Protein AF-A0A8B6CI70-F1 (afdb_monomer_lite)

Sequence (214 aa):
MLTSNAVLGNSLEIFHQINPCLTNAYIRSDNAGCFHGAASVCAMPFLSSIVQCKKMDFADPQGGKSICDRKAAHVKSYIRKYVNEGNDVCTAVDFKNALMKSNIKKVSVVVALQPLKSDSKKKEPTVFKLPKITTVNNFSYKNGGVQDMRIARTTSERKRFSQEEFLSATQIASYFSRLVLNKRKLYNPLYTADDEQAETADAEFIELNLVAAY

Secondary structure (DSSP, 8-state):
--HHHHHHHHHHHHHHHH-TT--EEEEEE---HHHHSHHHHHHGGGS-SSSEEEEEEE--TTS---HHHHHHHHHHHHHHHHHHTT----SHHHHHHHHHHS---S-----PPPPP---S-S--------TTGGG--EEEEETTEEEETTT-B-TTSSBSS-GGGS--HHHHHHHHHHHHHHHHHTT-TT--HHHHHHHHHHHHHHHHHHHTT-

Radius of gyration: 20.46 Å; chains: 1; bounding box: 51×46×57 Å

Structure (mmCIF, N/CA/C/O backbone):
data_AF-A0A8B6CI70-F1
#
_entry.id   AF-A0A8B6CI70-F1
#
loop_
_atom_site.group_PDB
_atom_site.id
_atom_site.type_symbol
_atom_site.label_atom_id
_atom_site.label_alt_id
_atom_site.label_comp_id
_atom_site.label_asym_id
_atom_site.label_entity_id
_atom_site.label_seq_id
_atom_site.pdbx_PDB_ins_code
_atom_site.Cartn_x
_atom_site.Cartn_y
_atom_site.Cartn_z
_atom_site.occupancy
_atom_site.B_iso_or_equiv
_atom_site.auth_seq_id
_atom_site.auth_comp_id
_atom_site.auth_asym_id
_atom_site.auth_atom_id
_atom_site.pdbx_PDB_model_num
ATOM 1 N N . MET A 1 1 ? -14.475 -7.294 -5.066 1.00 61.72 1 MET A N 1
ATOM 2 C CA . MET A 1 1 ? -13.367 -6.729 -4.260 1.00 61.72 1 MET A CA 1
ATOM 3 C C . MET A 1 1 ? -12.689 -5.662 -5.103 1.00 61.72 1 MET A C 1
ATOM 5 O O . MET A 1 1 ? -12.456 -5.926 -6.276 1.00 61.72 1 MET A O 1
ATOM 9 N N . LEU A 1 2 ? -12.440 -4.469 -4.554 1.00 77.25 2 LEU A N 1
ATOM 10 C CA . LEU A 1 2 ? -11.754 -3.392 -5.278 1.00 77.25 2 LEU A CA 1
ATOM 11 C C . LEU A 1 2 ? -10.319 -3.810 -5.631 1.00 77.25 2 LEU A C 1
ATOM 13 O O . LEU A 1 2 ? -9.675 -4.517 -4.856 1.00 77.25 2 LEU A O 1
ATOM 17 N N . THR A 1 3 ? -9.808 -3.362 -6.779 1.00 80.62 3 THR A N 1
ATOM 18 C CA . THR A 1 3 ? -8.452 -3.707 -7.240 1.00 80.62 3 THR A CA 1
ATOM 19 C C . THR A 1 3 ? -7.379 -3.300 -6.227 1.00 80.62 3 THR A C 1
ATOM 21 O O . THR A 1 3 ? -6.457 -4.070 -5.982 1.00 80.62 3 THR A O 1
ATOM 24 N N . SER A 1 4 ? -7.529 -2.140 -5.579 1.00 83.56 4 SER A N 1
ATOM 25 C CA . SER A 1 4 ? -6.638 -1.658 -4.511 1.00 83.56 4 SER A CA 1
ATOM 26 C C . SER A 1 4 ? -6.529 -2.650 -3.349 1.00 83.56 4 SER A C 1
ATOM 28 O O . SER A 1 4 ? -5.431 -3.050 -2.968 1.00 83.56 4 SER A O 1
ATOM 30 N N . ASN A 1 5 ? -7.670 -3.104 -2.832 1.00 86.75 5 ASN A N 1
ATOM 31 C CA . ASN A 1 5 ? -7.746 -4.092 -1.756 1.00 86.75 5 ASN A CA 1
ATOM 32 C C . ASN A 1 5 ? -7.113 -5.424 -2.135 1.00 86.75 5 ASN A C 1
ATOM 34 O O . ASN A 1 5 ? -6.454 -6.056 -1.318 1.00 86.75 5 ASN A O 1
ATOM 38 N N . ALA A 1 6 ? -7.328 -5.854 -3.370 1.00 84.75 6 ALA A N 1
ATOM 39 C CA . ALA A 1 6 ? -6.772 -7.101 -3.840 1.00 84.75 6 ALA A CA 1
ATOM 40 C C . ALA A 1 6 ? -5.248 -7.064 -3.967 1.00 84.75 6 ALA A C 1
ATOM 42 O O . ALA A 1 6 ? -4.572 -7.988 -3.521 1.00 84.75 6 ALA A O 1
ATOM 43 N N . VAL A 1 7 ? -4.714 -5.980 -4.536 1.00 86.62 7 VAL A N 1
ATOM 44 C CA . VAL A 1 7 ? -3.266 -5.752 -4.605 1.00 86.62 7 VAL A CA 1
ATOM 45 C C . VAL A 1 7 ? -2.679 -5.718 -3.196 1.00 86.62 7 VAL A C 1
ATOM 47 O O . VAL A 1 7 ? -1.642 -6.333 -2.950 1.00 86.62 7 VAL A O 1
ATOM 50 N N . LEU A 1 8 ? -3.356 -5.056 -2.254 1.00 88.44 8 LEU A N 1
ATOM 51 C CA . LEU A 1 8 ? -2.924 -5.003 -0.863 1.00 88.44 8 LEU A CA 1
ATOM 52 C C . LEU A 1 8 ? -2.949 -6.384 -0.189 1.00 88.44 8 LEU A C 1
ATOM 54 O O . LEU A 1 8 ? -1.953 -6.763 0.416 1.00 88.44 8 LEU A O 1
ATOM 58 N N . GLY A 1 9 ? -4.032 -7.153 -0.330 1.00 89.38 9 GLY A N 1
ATOM 59 C CA . GLY A 1 9 ? -4.141 -8.510 0.220 1.00 89.38 9 GLY A CA 1
ATOM 60 C C . GLY A 1 9 ? -3.045 -9.441 -0.299 1.00 89.38 9 GLY A C 1
ATOM 61 O O . GLY A 1 9 ? -2.328 -10.048 0.493 1.00 89.38 9 GLY A O 1
ATOM 62 N N . ASN A 1 10 ? -2.823 -9.453 -1.617 1.00 88.56 10 ASN A N 1
ATOM 63 C CA . ASN A 1 10 ? -1.735 -10.215 -2.230 1.00 88.56 10 ASN A CA 1
ATOM 64 C C . ASN A 1 10 ? -0.354 -9.755 -1.715 1.00 88.56 10 ASN A C 1
ATOM 66 O O . ASN A 1 10 ? 0.497 -10.580 -1.390 1.00 88.56 10 ASN A O 1
ATOM 70 N N . SER A 1 11 ? -0.151 -8.442 -1.549 1.00 88.88 11 SER A N 1
ATOM 71 C CA . SER A 1 11 ? 1.099 -7.897 -0.997 1.00 88.88 11 SER A CA 1
ATOM 72 C C . SER A 1 11 ? 1.355 -8.375 0.435 1.00 88.88 11 SER A C 1
ATOM 74 O O . SER A 1 11 ? 2.490 -8.703 0.771 1.00 88.88 11 SER A O 1
ATOM 76 N N . LEU A 1 12 ? 0.317 -8.449 1.277 1.00 90.25 12 LEU A N 1
ATOM 77 C CA . LEU A 1 12 ? 0.433 -8.949 2.650 1.00 90.25 12 LEU A CA 1
ATOM 78 C C . LEU A 1 12 ? 0.860 -10.422 2.690 1.00 90.25 12 LEU A C 1
ATOM 80 O O . LEU A 1 12 ? 1.725 -10.779 3.488 1.00 90.25 12 LEU A O 1
ATOM 84 N N . GLU A 1 13 ? 0.302 -11.260 1.816 1.00 89.75 13 GLU A N 1
ATOM 85 C CA . GLU A 1 13 ? 0.698 -12.669 1.701 1.00 89.75 13 GLU A CA 1
ATOM 86 C C . GLU A 1 13 ? 2.153 -12.812 1.250 1.00 89.75 13 GLU A C 1
ATOM 88 O O . GLU A 1 13 ? 2.916 -13.556 1.864 1.00 89.75 13 GLU A O 1
ATOM 93 N N . ILE A 1 14 ? 2.571 -12.048 0.236 1.00 89.12 14 ILE A N 1
ATOM 94 C CA . ILE A 1 14 ? 3.966 -12.047 -0.220 1.00 89.12 14 ILE A CA 1
ATOM 95 C C . ILE A 1 14 ? 4.906 -11.593 0.907 1.00 89.12 14 ILE A C 1
ATOM 97 O O . ILE A 1 14 ? 5.959 -12.194 1.118 1.00 89.12 14 ILE A O 1
ATOM 101 N N . PHE A 1 15 ? 4.545 -10.558 1.669 1.00 88.00 15 PHE A N 1
ATOM 102 C CA . PHE A 1 15 ? 5.367 -10.114 2.797 1.00 88.00 15 PHE A CA 1
ATOM 103 C C . PHE A 1 15 ? 5.462 -11.158 3.906 1.00 88.00 15 PHE A C 1
ATOM 105 O O . PHE A 1 15 ? 6.530 -11.299 4.497 1.00 88.00 15 PHE A O 1
ATOM 112 N N . HIS A 1 16 ? 4.395 -11.916 4.156 1.00 90.38 16 HIS A N 1
ATOM 113 C CA . HIS A 1 16 ? 4.443 -13.042 5.082 1.00 90.38 16 HIS A CA 1
ATOM 114 C C . HIS A 1 16 ? 5.339 -14.176 4.566 1.00 90.38 16 HIS A C 1
ATOM 116 O O . HIS A 1 16 ? 6.119 -14.729 5.329 1.00 90.38 16 HIS A O 1
ATOM 122 N N . GLN A 1 17 ? 5.298 -14.493 3.270 1.00 90.31 17 GLN A N 1
ATOM 123 C CA . GLN A 1 17 ? 6.207 -15.487 2.683 1.00 90.31 17 GLN A CA 1
ATOM 124 C C . GLN A 1 17 ? 7.680 -15.085 2.844 1.00 90.31 17 GLN A C 1
ATOM 126 O O . GLN A 1 17 ? 8.527 -15.933 3.112 1.00 90.31 17 GLN A O 1
ATOM 131 N N . ILE A 1 18 ? 7.986 -13.790 2.708 1.00 87.81 18 ILE A N 1
ATOM 132 C CA . ILE A 1 18 ? 9.340 -13.251 2.906 1.00 87.81 18 ILE A CA 1
ATOM 133 C C . ILE A 1 18 ? 9.719 -13.221 4.397 1.00 87.81 18 ILE A C 1
ATOM 135 O O . ILE A 1 18 ? 10.878 -13.442 4.743 1.00 87.81 18 ILE A O 1
ATOM 139 N N . ASN A 1 19 ? 8.764 -12.932 5.283 1.00 88.69 19 ASN A N 1
ATOM 140 C CA . ASN A 1 19 ? 8.955 -12.879 6.730 1.00 88.69 19 ASN A CA 1
ATOM 141 C C . ASN A 1 19 ? 7.799 -13.594 7.458 1.00 88.69 19 ASN A C 1
ATOM 143 O O . ASN A 1 19 ? 6.816 -12.938 7.819 1.00 88.69 19 ASN A O 1
ATOM 147 N N . PRO A 1 20 ? 7.923 -14.908 7.733 1.00 93.56 20 PRO A N 1
ATOM 148 C CA . PRO A 1 20 ? 6.849 -15.700 8.341 1.00 93.56 20 PRO A CA 1
ATOM 149 C C . PRO A 1 20 ? 6.432 -15.251 9.748 1.00 93.56 20 PRO A C 1
ATOM 151 O O . PRO A 1 20 ? 5.349 -15.586 10.220 1.00 93.56 20 PRO A O 1
ATOM 154 N N . CYS A 1 21 ? 7.254 -14.450 10.431 1.00 93.19 21 CYS A N 1
ATOM 155 C CA . CYS A 1 21 ? 6.897 -13.867 11.725 1.00 93.19 21 CYS A CA 1
ATOM 156 C C . CYS A 1 21 ? 5.918 -12.683 11.598 1.00 93.19 21 CYS A C 1
ATOM 158 O O . CYS A 1 21 ? 5.375 -12.213 12.602 1.00 93.19 21 CYS A O 1
ATOM 160 N N . LEU A 1 22 ? 5.685 -12.169 10.383 1.00 92.00 22 LEU A N 1
ATOM 161 C CA . LEU A 1 22 ? 4.755 -11.074 10.134 1.00 92.00 22 LEU A CA 1
ATOM 162 C C . LEU A 1 22 ? 3.311 -11.566 10.279 1.00 92.00 22 LEU A C 1
ATOM 164 O O . LEU A 1 22 ? 2.770 -12.219 9.393 1.00 92.00 22 LEU A O 1
ATOM 168 N N . THR A 1 23 ? 2.678 -11.206 11.390 1.00 92.88 23 THR A N 1
ATOM 169 C CA . THR A 1 23 ? 1.280 -11.558 11.701 1.00 92.88 23 THR A CA 1
ATOM 170 C C . THR A 1 23 ? 0.360 -10.343 11.758 1.00 92.88 23 THR A C 1
ATOM 172 O O . THR A 1 23 ? -0.857 -10.481 11.673 1.00 92.88 23 THR A O 1
ATOM 175 N N . ASN A 1 24 ? 0.928 -9.140 11.876 1.00 93.25 24 ASN A N 1
ATOM 176 C CA . ASN A 1 24 ? 0.188 -7.892 12.024 1.00 93.25 24 ASN A CA 1
ATOM 177 C C . ASN A 1 24 ? 0.706 -6.833 11.050 1.00 93.25 24 ASN A C 1
ATOM 179 O O . ASN A 1 24 ? 1.916 -6.664 10.908 1.00 93.25 24 ASN A O 1
ATOM 183 N N . ALA A 1 25 ? -0.207 -6.078 10.442 1.00 91.38 25 ALA A N 1
ATOM 184 C CA . ALA A 1 25 ? 0.117 -4.962 9.561 1.00 91.38 25 ALA A CA 1
ATOM 185 C C . ALA A 1 25 ? -0.465 -3.641 10.081 1.00 91.38 25 ALA A C 1
ATOM 187 O O . ALA A 1 25 ? -1.632 -3.562 10.476 1.00 91.38 25 ALA A O 1
ATOM 188 N N . TYR A 1 26 ? 0.358 -2.596 10.027 1.00 91.31 26 TYR A N 1
ATOM 189 C CA . TYR A 1 26 ? -0.014 -1.205 10.278 1.00 91.31 26 TYR A CA 1
ATOM 190 C C . TYR A 1 26 ? 0.210 -0.456 8.972 1.00 91.31 26 TYR A C 1
ATOM 192 O O . TYR A 1 26 ? 1.347 -0.321 8.518 1.00 91.31 26 TYR A O 1
ATOM 200 N N . ILE A 1 27 ? -0.879 -0.061 8.324 1.00 88.38 27 ILE A N 1
ATOM 201 C CA . ILE A 1 27 ? -0.860 0.397 6.938 1.00 88.38 27 ILE A CA 1
ATOM 202 C C . ILE A 1 27 ? -1.091 1.902 6.916 1.00 88.38 27 ILE A C 1
ATOM 204 O O . ILE A 1 27 ? -1.879 2.440 7.693 1.00 88.38 27 ILE A O 1
ATOM 208 N N . ARG A 1 28 ? -0.388 2.586 6.017 1.00 85.25 28 ARG A N 1
ATOM 209 C CA . ARG A 1 28 ? -0.561 4.012 5.774 1.00 85.25 28 ARG A CA 1
ATOM 210 C C . ARG A 1 28 ? -0.711 4.263 4.279 1.00 85.25 28 ARG A C 1
ATOM 212 O O . ARG A 1 28 ? 0.083 3.726 3.509 1.00 85.25 28 ARG A O 1
ATOM 219 N N . SER A 1 29 ? -1.689 5.074 3.887 1.00 84.31 29 SER A N 1
ATOM 220 C CA . SER A 1 29 ? -1.965 5.421 2.485 1.00 84.31 29 SER A CA 1
ATOM 221 C C . SER A 1 29 ? -2.246 6.912 2.312 1.00 84.31 29 SER A C 1
ATOM 223 O O . SER A 1 29 ? -2.479 7.639 3.279 1.00 84.31 29 SER A O 1
ATOM 225 N N . ASP A 1 30 ? -2.225 7.366 1.064 1.00 81.38 30 ASP A N 1
ATOM 226 C CA . ASP A 1 30 ? -2.857 8.614 0.647 1.00 81.38 30 ASP A CA 1
ATOM 227 C C . ASP A 1 30 ? -4.390 8.543 0.781 1.00 81.38 30 ASP A C 1
ATOM 229 O O . ASP A 1 30 ? -4.980 7.466 0.891 1.00 81.38 30 ASP A O 1
ATOM 233 N N . ASN A 1 31 ? -5.051 9.701 0.763 1.00 83.56 31 ASN A N 1
ATOM 234 C CA . ASN A 1 31 ? -6.505 9.810 0.917 1.00 83.56 31 ASN A CA 1
ATOM 235 C C . ASN A 1 31 ? -7.274 9.632 -0.406 1.00 83.56 31 ASN A C 1
ATOM 237 O O . ASN A 1 31 ? -8.327 10.231 -0.625 1.00 83.56 31 ASN A O 1
ATOM 241 N N . ALA A 1 32 ? -6.737 8.853 -1.347 1.00 82.81 32 ALA A N 1
ATOM 242 C CA . ALA A 1 32 ? -7.455 8.590 -2.585 1.00 82.81 32 ALA A CA 1
ATOM 243 C C . ALA A 1 32 ? -8.691 7.723 -2.300 1.00 82.81 32 ALA A C 1
ATOM 245 O O . ALA A 1 32 ? -8.640 6.745 -1.546 1.00 82.81 32 ALA A O 1
ATOM 246 N N . GLY A 1 33 ? -9.814 8.041 -2.952 1.00 81.75 33 GLY A N 1
ATOM 247 C CA . GLY A 1 33 ? -11.096 7.368 -2.706 1.00 81.75 33 GLY A CA 1
ATOM 248 C C . GLY A 1 33 ? -11.069 5.849 -2.929 1.00 81.75 33 GLY A C 1
ATOM 249 O O . GLY A 1 33 ? -11.850 5.122 -2.318 1.00 81.75 33 GLY A O 1
ATOM 250 N N . CYS A 1 34 ? -10.138 5.337 -3.741 1.00 84.50 34 CYS A N 1
ATOM 251 C CA . CYS A 1 34 ? -9.949 3.899 -3.951 1.00 84.50 34 CYS A CA 1
ATOM 252 C C . CYS A 1 34 ? -9.350 3.162 -2.736 1.00 84.50 34 CYS A C 1
ATOM 254 O O . CYS A 1 34 ? -9.522 1.944 -2.630 1.00 84.50 34 CYS A O 1
ATOM 256 N N . PHE A 1 35 ? -8.688 3.862 -1.811 1.00 86.00 35 PHE A N 1
ATOM 257 C CA . PHE A 1 35 ? -8.166 3.304 -0.557 1.00 86.00 35 PHE A CA 1
ATOM 258 C C . PHE A 1 35 ? -9.020 3.704 0.647 1.00 86.00 35 PHE A C 1
ATOM 260 O O . PHE A 1 35 ? -9.215 2.895 1.552 1.00 86.00 35 PHE A O 1
ATOM 267 N N . HIS A 1 36 ? -9.547 4.931 0.643 1.00 88.25 36 HIS A N 1
ATOM 268 C CA . HIS A 1 36 ? -10.297 5.505 1.762 1.00 88.25 36 HIS A CA 1
ATOM 269 C C . HIS A 1 36 ? -11.807 5.251 1.713 1.00 88.25 36 HIS A C 1
ATOM 271 O O . HIS A 1 36 ? -12.500 5.434 2.707 1.00 88.25 36 HIS A O 1
ATOM 277 N N . GLY A 1 37 ? -12.343 4.789 0.581 1.00 87.94 37 GLY A N 1
ATOM 278 C CA . GLY A 1 37 ? -13.764 4.479 0.449 1.00 87.94 37 GLY A CA 1
ATOM 279 C C . GLY A 1 37 ? -14.243 3.426 1.454 1.00 87.94 37 GLY A C 1
ATOM 280 O O . GLY A 1 37 ? -13.495 2.537 1.864 1.00 87.94 37 GLY A O 1
ATOM 281 N N . ALA A 1 38 ? -15.526 3.476 1.823 1.00 87.56 38 ALA A N 1
ATOM 282 C CA . ALA A 1 38 ? -16.062 2.608 2.873 1.00 87.56 38 ALA A CA 1
ATOM 283 C C . ALA A 1 38 ? -15.931 1.112 2.547 1.00 87.56 38 ALA A C 1
ATOM 285 O O . ALA A 1 38 ? -15.608 0.312 3.420 1.00 87.56 38 ALA A O 1
ATOM 286 N N . ALA A 1 39 ? -16.094 0.740 1.275 1.00 84.50 39 ALA A N 1
ATOM 287 C CA . ALA A 1 39 ? -15.854 -0.625 0.814 1.00 84.50 39 ALA A CA 1
ATOM 288 C C . ALA A 1 39 ? -14.379 -1.047 0.957 1.00 84.50 39 ALA A C 1
ATOM 290 O O . ALA A 1 39 ? -14.103 -2.209 1.251 1.00 84.50 39 ALA A O 1
ATOM 291 N N . SER A 1 40 ? -13.437 -0.116 0.773 1.00 88.00 40 SER A N 1
ATOM 292 C CA . SER A 1 40 ? -12.008 -0.363 0.971 1.00 88.00 40 SER A CA 1
ATOM 293 C C . SER A 1 40 ? -11.708 -0.605 2.444 1.00 88.00 40 SER A C 1
ATOM 295 O O . SER A 1 40 ? -11.249 -1.684 2.813 1.00 88.00 40 SER A O 1
ATOM 297 N N . VAL A 1 41 ? -12.077 0.356 3.290 1.00 89.81 41 VAL A N 1
ATOM 298 C CA . VAL A 1 41 ? -11.835 0.334 4.737 1.00 89.81 41 VAL A CA 1
ATOM 299 C C . VAL A 1 41 ? -12.485 -0.885 5.405 1.00 89.81 41 VAL A C 1
ATOM 301 O O . VAL A 1 41 ? -11.817 -1.622 6.127 1.00 89.81 41 VAL A O 1
ATOM 304 N N . CYS A 1 42 ? -13.759 -1.173 5.123 1.00 88.06 42 CYS A N 1
ATOM 305 C CA . CYS A 1 42 ? -14.465 -2.308 5.729 1.00 88.06 42 CYS A CA 1
ATOM 306 C C . CYS A 1 42 ? -13.916 -3.677 5.302 1.00 88.06 42 CYS A C 1
ATOM 308 O O . CYS A 1 42 ? -14.121 -4.661 6.008 1.00 88.06 42 CYS A O 1
ATOM 310 N N . ALA A 1 43 ? -13.232 -3.768 4.161 1.00 87.81 43 ALA A N 1
ATOM 311 C CA . ALA A 1 43 ? -12.670 -5.026 3.686 1.00 87.81 43 ALA A CA 1
ATOM 312 C C . ALA A 1 43 ? -11.315 -5.370 4.328 1.00 87.81 43 ALA A C 1
ATOM 314 O O . ALA A 1 43 ? -10.900 -6.523 4.227 1.00 87.81 43 ALA A O 1
ATOM 315 N N . MET A 1 44 ? -10.636 -4.417 4.986 1.00 89.62 44 MET A N 1
ATOM 316 C CA . MET A 1 44 ? -9.291 -4.620 5.553 1.00 89.62 44 MET A CA 1
ATOM 317 C C . MET A 1 44 ? -9.148 -5.861 6.445 1.00 89.62 44 MET A C 1
ATOM 319 O O . MET A 1 44 ? -8.163 -6.583 6.274 1.00 89.62 44 MET A O 1
ATOM 323 N N . PRO A 1 45 ? -10.099 -6.181 7.348 1.00 88.75 45 PRO A N 1
ATOM 324 C CA . PRO A 1 45 ? -9.991 -7.372 8.192 1.00 88.75 45 PRO A CA 1
ATOM 325 C C . PRO A 1 45 ? -10.022 -8.697 7.421 1.00 88.75 45 PRO A C 1
ATOM 327 O O . PRO A 1 45 ? -9.664 -9.728 7.981 1.00 88.75 45 PRO A O 1
ATOM 330 N N . PHE A 1 46 ? -10.467 -8.675 6.163 1.00 87.94 46 PHE A N 1
ATOM 331 C CA . PHE A 1 46 ? -10.714 -9.860 5.342 1.00 87.94 46 PHE A CA 1
ATOM 332 C C . PHE A 1 46 ? -9.738 -9.989 4.166 1.00 87.94 46 PHE A C 1
ATOM 334 O O . PHE A 1 46 ? -9.923 -10.863 3.322 1.00 87.94 46 PHE A O 1
ATOM 341 N N . LEU A 1 47 ? -8.723 -9.120 4.071 1.00 86.88 47 LEU A N 1
ATOM 342 C CA . LEU A 1 47 ? -7.775 -9.145 2.950 1.00 86.88 47 LEU A CA 1
ATOM 343 C C . LEU A 1 47 ? -6.744 -10.267 3.030 1.00 86.88 47 LEU A C 1
ATOM 345 O O . LEU A 1 47 ? -6.238 -10.685 1.996 1.00 86.88 47 LEU A O 1
ATOM 349 N N . SER A 1 48 ? -6.411 -10.719 4.236 1.00 88.19 48 SER A N 1
ATOM 350 C CA . SER A 1 48 ? -5.491 -11.827 4.464 1.00 88.19 48 SER A CA 1
ATOM 351 C C . SER A 1 48 ? -5.946 -12.596 5.696 1.00 88.19 48 SER A C 1
ATOM 353 O O . SER A 1 48 ? -6.274 -12.002 6.723 1.00 88.19 48 SER A O 1
ATOM 355 N N . SER A 1 49 ? -5.960 -13.925 5.602 1.00 86.44 49 SER A N 1
ATOM 356 C CA . SER A 1 49 ? -6.198 -14.805 6.750 1.00 86.44 49 SER A CA 1
ATOM 357 C C . SER A 1 49 ? -4.961 -14.968 7.638 1.00 86.44 49 SER A C 1
ATOM 359 O O . SER A 1 49 ? -5.081 -15.465 8.755 1.00 86.44 49 SER A O 1
ATOM 361 N N . ILE A 1 50 ? -3.788 -14.557 7.147 1.00 89.88 50 ILE A N 1
ATOM 362 C CA . ILE A 1 50 ? -2.491 -14.785 7.791 1.00 89.88 50 ILE A CA 1
ATOM 363 C C . ILE A 1 50 ? -1.980 -13.500 8.451 1.00 89.88 50 ILE A C 1
ATOM 365 O O . ILE A 1 50 ? -1.564 -13.518 9.608 1.00 89.88 50 ILE A O 1
ATOM 369 N N . VAL A 1 51 ? -2.048 -12.369 7.738 1.00 92.44 51 VAL A N 1
ATOM 370 C CA . VAL A 1 51 ? -1.601 -11.067 8.249 1.00 92.44 51 VAL A CA 1
ATOM 371 C C . VAL A 1 51 ? -2.801 -10.200 8.597 1.00 92.44 51 VAL A C 1
ATOM 373 O O . VAL A 1 51 ? -3.532 -9.729 7.728 1.00 92.44 51 VAL A O 1
ATOM 376 N N . GLN A 1 52 ? -2.980 -9.926 9.884 1.00 91.94 52 GLN A N 1
ATOM 377 C CA . GLN A 1 52 ? -4.077 -9.101 10.366 1.00 91.94 52 GLN A CA 1
ATOM 378 C C . GLN A 1 52 ? -3.730 -7.616 10.252 1.00 91.94 52 GLN A C 1
ATOM 380 O O . GLN A 1 52 ? -2.832 -7.118 10.935 1.00 91.94 52 GLN A O 1
ATOM 385 N N . CYS A 1 53 ? -4.480 -6.867 9.444 1.00 91.75 53 CYS A N 1
ATOM 386 C CA . CYS A 1 53 ? -4.425 -5.409 9.504 1.00 91.75 53 CYS A CA 1
ATOM 387 C C . CYS A 1 53 ? -4.970 -4.944 10.863 1.00 91.75 53 CYS A C 1
ATOM 389 O O . CYS A 1 53 ? -6.109 -5.249 11.213 1.00 91.75 53 CYS A O 1
ATOM 391 N N . LYS A 1 54 ? -4.153 -4.234 11.647 1.00 92.44 54 LYS A N 1
ATOM 392 C CA . LYS A 1 54 ? -4.538 -3.695 12.964 1.00 92.44 54 LYS A CA 1
ATOM 393 C C . LYS A 1 54 ? -4.920 -2.227 12.901 1.00 92.44 54 LYS A C 1
ATOM 395 O O . LYS A 1 54 ? -5.761 -1.784 13.684 1.00 92.44 54 LYS A O 1
ATOM 400 N N . LYS A 1 55 ? -4.321 -1.489 11.967 1.00 91.94 55 LYS A N 1
ATOM 401 C CA . LYS A 1 55 ? -4.495 -0.046 11.834 1.00 91.94 55 LYS A CA 1
ATOM 402 C C . LYS A 1 55 ? -4.321 0.398 10.387 1.00 91.94 55 LYS A C 1
ATOM 404 O O . LYS A 1 55 ? -3.438 -0.114 9.696 1.00 91.94 55 LYS A O 1
ATOM 409 N N . MET A 1 56 ? -5.139 1.361 9.974 1.00 90.75 56 MET A N 1
ATOM 410 C CA . MET A 1 56 ? -5.024 2.071 8.704 1.00 90.75 56 MET A CA 1
ATOM 411 C C . MET A 1 56 ? -5.028 3.577 8.962 1.00 90.75 56 MET A C 1
ATOM 413 O O . MET A 1 56 ? -5.992 4.100 9.521 1.00 90.75 56 MET A O 1
ATOM 417 N N . ASP A 1 57 ? -3.962 4.250 8.540 1.00 88.62 57 ASP A N 1
ATOM 418 C CA . ASP A 1 57 ? -3.803 5.700 8.634 1.00 88.62 57 ASP A CA 1
ATOM 419 C C . ASP A 1 57 ? -3.814 6.338 7.239 1.00 88.62 57 ASP A C 1
ATOM 421 O O . ASP A 1 57 ? -3.083 5.915 6.342 1.00 88.62 57 ASP A O 1
ATOM 425 N N . PHE A 1 58 ? -4.599 7.394 7.065 1.00 86.56 58 PHE A N 1
ATOM 426 C CA . PHE A 1 58 ? -4.712 8.140 5.817 1.00 86.56 58 PHE A CA 1
ATOM 427 C C . PHE A 1 58 ? -4.108 9.534 5.971 1.00 86.56 58 PHE A C 1
ATOM 429 O O . PHE A 1 58 ? -4.381 10.241 6.941 1.00 86.56 58 PHE A O 1
ATOM 436 N N . ALA A 1 59 ? -3.254 9.917 5.023 1.00 77.75 59 ALA A N 1
ATOM 437 C CA . ALA A 1 59 ? -2.671 11.254 4.990 1.00 77.75 59 ALA A CA 1
ATOM 438 C C . ALA A 1 59 ? -3.736 12.335 4.738 1.00 77.75 59 ALA A C 1
ATOM 440 O O . ALA A 1 59 ? -4.809 12.054 4.207 1.00 77.75 59 ALA A O 1
ATOM 441 N N . ASP A 1 60 ? -3.434 13.582 5.097 1.00 71.44 60 ASP A N 1
ATOM 442 C CA . ASP A 1 60 ? -4.261 14.717 4.686 1.00 71.44 60 ASP A CA 1
ATOM 443 C C . ASP A 1 60 ? -4.276 14.836 3.145 1.00 71.44 60 ASP A C 1
ATOM 445 O O . ASP A 1 60 ? -3.201 14.741 2.540 1.00 71.44 60 ASP A O 1
ATOM 449 N N . PRO A 1 61 ? -5.437 15.058 2.494 1.00 65.12 61 PRO A N 1
ATOM 450 C CA . PRO A 1 61 ? -5.506 15.343 1.059 1.00 65.12 61 PRO A CA 1
ATOM 451 C C . PRO A 1 61 ? -4.549 16.447 0.584 1.00 65.12 61 PRO A C 1
ATOM 453 O O . PRO A 1 61 ? -4.122 16.417 -0.569 1.00 65.12 61 PRO A O 1
ATOM 456 N N . GLN A 1 62 ? -4.204 17.404 1.454 1.00 63.72 62 GLN A N 1
ATOM 457 C CA . GLN A 1 62 ? -3.324 18.537 1.144 1.00 63.72 62 GLN A CA 1
ATOM 458 C C . GLN A 1 62 ? -1.895 18.380 1.697 1.00 63.72 62 GLN A C 1
ATOM 460 O O . GLN A 1 62 ? -1.079 19.286 1.565 1.00 63.72 62 GLN A O 1
ATOM 465 N N . GLY A 1 63 ? -1.547 17.222 2.270 1.00 60.12 63 GLY A N 1
ATOM 466 C CA . GLY A 1 63 ? -0.290 16.979 2.994 1.00 60.12 63 GLY A CA 1
ATOM 467 C C . GLY A 1 63 ? 0.999 16.882 2.159 1.00 60.12 63 GLY A C 1
ATOM 468 O O . GLY A 1 63 ? 2.007 16.376 2.653 1.00 60.12 63 GLY A O 1
ATOM 469 N N . GLY A 1 64 ? 0.983 17.324 0.900 1.00 58.53 64 GLY A N 1
ATOM 470 C CA . GLY A 1 64 ? 2.135 17.269 -0.002 1.00 58.53 64 GLY A CA 1
ATOM 471 C C . GLY A 1 64 ? 2.518 15.856 -0.475 1.00 58.53 64 GLY A C 1
ATOM 472 O O . GLY A 1 64 ? 1.839 14.862 -0.219 1.00 58.53 64 GLY A O 1
ATOM 473 N N . LYS A 1 65 ? 3.625 15.755 -1.226 1.00 62.12 65 LYS A N 1
ATOM 474 C CA . LYS A 1 65 ? 4.087 14.493 -1.840 1.00 62.12 65 LYS A CA 1
ATOM 475 C C . LYS A 1 65 ? 4.650 13.528 -0.791 1.00 62.12 65 LYS A C 1
ATOM 477 O O . LYS A 1 65 ? 5.612 13.831 -0.077 1.00 62.12 65 LYS A O 1
ATOM 482 N N . SER A 1 66 ? 4.120 12.312 -0.766 1.00 70.12 66 SER A N 1
ATOM 483 C CA . SER A 1 66 ? 4.521 11.244 0.148 1.00 70.12 66 SER A CA 1
ATOM 484 C C . SER A 1 66 ? 5.920 10.680 -0.165 1.00 70.12 66 SER A C 1
ATOM 486 O O . SER A 1 66 ? 6.551 10.959 -1.193 1.00 70.12 66 SER A O 1
ATOM 488 N N . ILE A 1 67 ? 6.463 9.849 0.736 1.00 70.56 67 ILE A N 1
ATOM 489 C CA . ILE A 1 67 ? 7.681 9.070 0.438 1.00 70.56 67 ILE A CA 1
ATOM 490 C C . ILE A 1 67 ? 7.463 8.109 -0.741 1.00 70.56 67 ILE A C 1
ATOM 492 O O . ILE A 1 67 ? 8.402 7.842 -1.497 1.00 70.56 67 ILE A O 1
ATOM 496 N N . CYS A 1 68 ? 6.226 7.636 -0.913 1.00 75.31 68 CYS A N 1
ATOM 497 C CA . CYS A 1 68 ? 5.824 6.764 -2.005 1.00 75.31 68 CYS A CA 1
ATOM 498 C C . CYS A 1 68 ? 5.909 7.504 -3.343 1.00 75.31 68 CYS A C 1
ATOM 500 O O . CYS A 1 68 ? 6.516 6.969 -4.266 1.00 75.31 68 CYS A O 1
ATOM 502 N N . ASP A 1 69 ? 5.448 8.758 -3.423 1.00 80.44 69 ASP A N 1
ATOM 503 C CA . ASP A 1 69 ? 5.526 9.575 -4.647 1.00 80.44 69 ASP A CA 1
ATOM 504 C C . ASP A 1 69 ? 6.969 9.796 -5.101 1.00 80.44 69 ASP A C 1
ATOM 506 O O . ASP A 1 69 ? 7.309 9.627 -6.274 1.00 80.44 69 ASP A O 1
ATOM 510 N N . ARG A 1 70 ? 7.860 10.117 -4.154 1.00 76.56 70 ARG A N 1
ATOM 511 C CA . ARG A 1 70 ? 9.291 10.282 -4.454 1.00 76.56 70 ARG A CA 1
ATOM 512 C C . ARG A 1 70 ? 9.900 8.972 -4.947 1.00 76.56 70 ARG A C 1
ATOM 514 O O . ARG A 1 70 ? 10.656 8.967 -5.918 1.00 76.56 70 ARG A O 1
ATOM 521 N N . LYS A 1 71 ? 9.562 7.843 -4.315 1.00 81.19 71 LYS A N 1
ATOM 522 C CA . LYS A 1 71 ? 10.076 6.538 -4.744 1.00 81.19 71 LYS A CA 1
ATOM 523 C C . LYS A 1 71 ? 9.520 6.127 -6.108 1.00 81.19 71 LYS A C 1
ATOM 525 O O . LYS A 1 71 ? 10.287 5.628 -6.929 1.00 81.19 71 LYS A O 1
ATOM 530 N N . ALA A 1 72 ? 8.248 6.401 -6.381 1.00 83.50 72 ALA A N 1
ATOM 531 C CA . ALA A 1 72 ? 7.633 6.192 -7.685 1.00 83.50 72 ALA A CA 1
ATOM 532 C C . ALA A 1 72 ? 8.327 7.030 -8.771 1.00 83.50 72 ALA A C 1
ATOM 534 O O . ALA A 1 72 ? 8.613 6.516 -9.850 1.00 83.50 72 ALA A O 1
ATOM 535 N N . ALA A 1 73 ? 8.695 8.282 -8.474 1.00 82.75 73 ALA A N 1
ATOM 536 C CA . ALA A 1 73 ? 9.476 9.115 -9.389 1.00 82.75 73 ALA A CA 1
ATOM 537 C C . ALA A 1 73 ? 10.864 8.517 -9.688 1.00 82.75 73 ALA A C 1
ATOM 539 O O . ALA A 1 73 ? 11.279 8.485 -10.848 1.00 82.75 73 ALA A O 1
ATOM 540 N N . HIS A 1 74 ? 11.560 7.985 -8.674 1.00 83.56 74 HIS A N 1
ATOM 541 C CA . HIS A 1 74 ? 12.843 7.297 -8.871 1.00 83.56 74 HIS A CA 1
ATOM 542 C C . HIS A 1 74 ? 12.674 6.050 -9.748 1.00 83.56 74 HIS A C 1
ATOM 544 O O . HIS A 1 74 ? 13.399 5.885 -10.724 1.00 83.56 74 HIS A O 1
ATOM 550 N N . VAL A 1 75 ? 11.685 5.204 -9.438 1.00 90.25 75 VAL A N 1
ATOM 551 C CA . VAL A 1 75 ? 11.331 4.015 -10.230 1.00 90.25 75 VAL A CA 1
ATOM 552 C C . VAL A 1 75 ? 11.054 4.392 -11.688 1.00 90.25 75 VAL A C 1
ATOM 554 O O . VAL A 1 75 ? 11.631 3.797 -12.595 1.00 90.25 75 VAL A O 1
ATOM 557 N N . LYS A 1 76 ? 10.252 5.436 -11.926 1.00 89.81 76 LYS A N 1
ATOM 558 C CA . LYS A 1 76 ? 9.944 5.940 -13.272 1.00 89.81 76 LYS A CA 1
ATOM 559 C C . LYS A 1 76 ? 11.197 6.398 -14.021 1.00 89.81 76 LYS A C 1
ATOM 561 O O . LYS A 1 76 ? 11.306 6.149 -15.218 1.00 89.81 76 LYS A O 1
ATOM 566 N N . SER A 1 77 ? 12.137 7.048 -13.334 1.00 88.44 77 SER A N 1
ATOM 567 C CA . SER A 1 77 ? 13.414 7.469 -13.923 1.00 88.44 77 SER A CA 1
ATOM 568 C C . SER A 1 77 ? 14.253 6.273 -14.387 1.00 88.44 77 SER A C 1
ATOM 570 O O . SER A 1 77 ? 14.729 6.261 -15.521 1.00 88.44 77 SER A O 1
ATOM 572 N N . TYR A 1 78 ? 14.365 5.228 -13.558 1.00 91.12 78 TYR A N 1
ATOM 573 C CA . TYR A 1 78 ? 15.092 4.006 -13.917 1.00 91.12 78 TYR A CA 1
ATOM 574 C C . TYR A 1 78 ? 14.474 3.279 -15.104 1.00 91.12 78 TYR A C 1
ATOM 576 O O . TYR A 1 78 ? 15.191 2.911 -16.030 1.00 91.12 78 TYR A O 1
ATOM 584 N N . ILE A 1 79 ? 13.152 3.116 -15.104 1.00 93.44 79 ILE A N 1
ATOM 585 C CA . ILE A 1 79 ? 12.446 2.482 -16.219 1.00 93.44 79 ILE A CA 1
ATOM 586 C C . ILE A 1 79 ? 12.635 3.286 -17.505 1.00 93.44 79 ILE A C 1
ATOM 588 O O . ILE A 1 79 ? 12.929 2.708 -18.543 1.00 93.44 79 ILE A O 1
ATOM 592 N N . ARG A 1 80 ? 12.558 4.621 -17.440 1.00 92.56 80 ARG A N 1
ATOM 593 C CA . ARG A 1 80 ? 12.833 5.470 -18.605 1.00 92.56 80 ARG A CA 1
ATOM 594 C C . ARG A 1 80 ? 14.252 5.270 -19.134 1.00 92.56 80 ARG A C 1
ATOM 596 O O . ARG A 1 80 ? 14.423 5.172 -20.340 1.00 92.56 80 ARG A O 1
ATOM 603 N N . LYS A 1 81 ? 15.257 5.204 -18.255 1.00 90.31 81 LYS A N 1
ATOM 604 C CA . LYS A 1 81 ? 16.641 4.935 -18.668 1.00 90.31 81 LYS A CA 1
ATOM 605 C C . LYS A 1 81 ? 16.753 3.579 -19.371 1.00 90.31 81 LYS A C 1
ATOM 607 O O . LYS A 1 81 ? 17.316 3.520 -20.454 1.00 90.31 81 LYS A O 1
ATOM 612 N N . TYR A 1 82 ? 16.164 2.537 -18.788 1.00 92.31 82 TYR A N 1
ATOM 613 C CA . TYR A 1 82 ? 16.152 1.192 -19.365 1.00 92.31 82 TYR A CA 1
ATOM 614 C C . TYR A 1 82 ? 15.513 1.169 -20.763 1.00 92.31 82 TYR A C 1
ATOM 616 O O . TYR A 1 82 ? 16.054 0.548 -21.674 1.00 92.31 82 TYR A O 1
ATOM 624 N N . VAL A 1 83 ? 14.412 1.906 -20.953 1.00 94.81 83 VAL A N 1
ATOM 625 C CA . VAL A 1 83 ? 13.755 2.052 -22.262 1.00 94.81 83 VAL A CA 1
ATOM 626 C C . VAL A 1 83 ? 14.613 2.839 -23.255 1.00 94.81 83 VAL A C 1
ATOM 628 O O . VAL A 1 83 ? 14.750 2.440 -24.406 1.00 94.81 83 VAL A O 1
ATOM 631 N N . ASN A 1 84 ? 15.261 3.917 -22.812 1.00 92.44 84 ASN A N 1
ATOM 632 C CA . ASN A 1 84 ? 16.150 4.719 -23.659 1.00 92.44 84 ASN A CA 1
ATOM 633 C C . ASN A 1 84 ? 17.406 3.958 -24.121 1.00 92.44 84 ASN A C 1
ATOM 635 O O . ASN A 1 84 ? 18.013 4.342 -25.115 1.00 92.44 84 ASN A O 1
ATOM 639 N N . GLU A 1 85 ? 17.797 2.892 -23.420 1.00 93.50 85 GLU A N 1
ATOM 640 C CA . GLU A 1 85 ? 18.860 1.966 -23.840 1.00 93.50 85 GLU A CA 1
ATOM 641 C C . GLU A 1 85 ? 18.400 0.993 -24.949 1.00 93.50 85 GLU A C 1
ATOM 643 O O . GLU A 1 85 ? 19.176 0.144 -25.376 1.00 93.50 85 GLU A O 1
ATOM 648 N N . GLY A 1 86 ? 17.155 1.115 -25.425 1.00 94.62 86 GLY A N 1
ATOM 649 C CA . GLY A 1 86 ? 16.577 0.287 -26.486 1.00 94.62 86 GLY A CA 1
ATOM 650 C C . GLY A 1 86 ? 15.854 -0.966 -25.986 1.00 94.62 86 GLY A C 1
ATOM 651 O O . GLY A 1 86 ? 15.557 -1.845 -26.789 1.00 94.62 86 GLY A O 1
ATOM 652 N N . ASN A 1 87 ? 15.587 -1.077 -24.679 1.00 95.44 87 ASN A N 1
ATOM 653 C CA . ASN A 1 87 ? 14.847 -2.208 -24.117 1.00 95.44 87 ASN A CA 1
ATOM 654 C C . ASN A 1 87 ? 13.343 -1.916 -24.022 1.00 95.44 87 ASN A C 1
ATOM 656 O O . ASN A 1 87 ? 12.937 -0.796 -23.724 1.00 95.44 87 ASN A O 1
ATOM 660 N N . ASP A 1 88 ? 12.517 -2.954 -24.116 1.00 95.19 88 ASP A N 1
ATOM 661 C CA . ASP A 1 88 ? 11.072 -2.839 -23.912 1.00 95.19 88 ASP A CA 1
ATOM 662 C C . ASP A 1 88 ? 10.635 -3.244 -22.497 1.00 95.19 88 ASP A C 1
ATOM 664 O O . ASP A 1 88 ? 11.251 -4.080 -21.828 1.00 95.19 88 ASP A O 1
ATOM 668 N N . VAL A 1 89 ? 9.533 -2.643 -22.035 1.00 95.75 89 VAL A N 1
ATOM 669 C CA . VAL A 1 89 ? 8.868 -2.971 -20.766 1.00 95.75 89 VAL A CA 1
ATOM 670 C C . VAL A 1 89 ? 7.361 -3.066 -21.013 1.00 95.75 89 VAL A C 1
ATOM 672 O O . VAL A 1 89 ? 6.642 -2.075 -20.895 1.00 95.75 89 VAL A O 1
ATOM 675 N N . CYS A 1 90 ? 6.881 -4.258 -21.374 1.00 94.75 90 CYS A N 1
ATOM 676 C CA . CYS A 1 90 ? 5.487 -4.475 -21.787 1.00 94.75 90 CYS A CA 1
ATOM 677 C C . CYS A 1 90 ? 4.639 -5.177 -20.722 1.00 94.75 90 CYS A C 1
ATOM 679 O O . CYS A 1 90 ? 3.415 -5.049 -20.718 1.00 94.75 90 CYS A O 1
ATOM 681 N N . THR A 1 91 ? 5.269 -5.912 -19.805 1.00 92.62 91 THR A N 1
ATOM 682 C CA . THR A 1 91 ? 4.580 -6.678 -18.761 1.00 92.62 91 THR A CA 1
ATOM 683 C C . THR A 1 91 ? 5.024 -6.274 -17.352 1.00 92.62 91 THR A C 1
ATOM 685 O O . THR A 1 91 ? 6.071 -5.656 -17.146 1.00 92.62 91 THR A O 1
ATOM 688 N N . ALA A 1 92 ? 4.242 -6.661 -16.336 1.00 90.38 92 ALA A N 1
ATOM 689 C CA . ALA A 1 92 ? 4.627 -6.476 -14.933 1.00 90.38 92 ALA A CA 1
ATOM 690 C C . ALA A 1 92 ? 5.922 -7.234 -14.575 1.00 90.38 92 ALA A C 1
ATOM 692 O O . ALA A 1 92 ? 6.691 -6.789 -13.721 1.00 90.38 92 ALA A O 1
ATOM 693 N N . VAL A 1 93 ? 6.176 -8.363 -15.246 1.00 91.38 93 VAL A N 1
ATOM 694 C CA . VAL A 1 93 ? 7.410 -9.140 -15.085 1.00 91.38 93 VAL A CA 1
ATOM 695 C C . VAL A 1 93 ? 8.593 -8.394 -15.696 1.00 91.38 93 VAL A C 1
ATOM 697 O O . VAL A 1 93 ? 9.619 -8.264 -15.028 1.00 91.38 93 VAL A O 1
ATOM 700 N N . ASP A 1 94 ? 8.438 -7.816 -16.890 1.00 94.81 94 ASP A N 1
ATOM 701 C CA . ASP A 1 94 ? 9.483 -6.987 -17.509 1.00 94.81 94 ASP A CA 1
ATOM 702 C C . ASP A 1 94 ? 9.813 -5.785 -16.630 1.00 94.81 94 ASP A C 1
ATOM 704 O O . ASP A 1 94 ? 10.981 -5.490 -16.391 1.00 94.81 94 ASP A O 1
ATOM 708 N N . PHE A 1 95 ? 8.788 -5.137 -16.072 1.00 94.75 95 PHE A N 1
ATOM 709 C CA . PHE A 1 95 ? 8.953 -4.002 -15.169 1.00 94.75 95 PHE A CA 1
ATOM 710 C C . PHE A 1 95 ? 9.745 -4.383 -13.913 1.00 94.75 95 PHE A C 1
ATOM 712 O O . PHE A 1 95 ? 10.674 -3.672 -13.518 1.00 94.75 95 PHE A O 1
ATOM 719 N N . LYS A 1 96 ? 9.421 -5.531 -13.298 1.00 92.19 96 LYS A N 1
ATOM 720 C CA . LYS A 1 96 ? 10.195 -6.069 -12.174 1.00 92.19 96 LYS A CA 1
ATOM 721 C C . LYS A 1 96 ? 11.637 -6.340 -12.598 1.00 92.19 96 LYS A C 1
ATOM 723 O O . LYS A 1 96 ? 12.550 -5.897 -11.909 1.00 92.19 96 LYS A O 1
ATOM 728 N N . ASN A 1 97 ? 11.856 -7.024 -13.717 1.00 92.19 97 ASN A N 1
ATOM 729 C CA . ASN A 1 97 ? 13.193 -7.378 -14.193 1.00 92.19 97 ASN A CA 1
ATOM 730 C C . ASN A 1 97 ? 14.043 -6.136 -14.505 1.00 92.19 97 ASN A C 1
ATOM 732 O O . ASN A 1 97 ? 15.204 -6.074 -14.101 1.00 92.19 97 ASN A O 1
ATOM 736 N N . ALA A 1 98 ? 13.461 -5.121 -15.145 1.00 93.94 98 ALA A N 1
ATOM 737 C CA . ALA A 1 98 ? 14.110 -3.840 -15.411 1.00 93.94 98 ALA A CA 1
ATOM 738 C C . ALA A 1 98 ? 14.530 -3.134 -14.110 1.00 93.94 98 ALA A C 1
ATOM 740 O O . ALA A 1 98 ? 15.655 -2.648 -13.996 1.00 93.94 98 ALA A O 1
ATOM 741 N N . LEU A 1 99 ? 13.670 -3.138 -13.083 1.00 92.62 99 LEU A N 1
ATOM 742 C CA . LEU A 1 99 ? 14.023 -2.593 -11.770 1.00 92.62 99 LEU A CA 1
ATOM 743 C C . LEU A 1 99 ? 15.092 -3.410 -11.046 1.00 92.62 99 LEU A C 1
ATOM 745 O O . LEU A 1 99 ? 15.967 -2.814 -10.423 1.00 92.62 99 LEU A O 1
ATOM 749 N N . MET A 1 100 ? 15.063 -4.738 -11.142 1.00 89.06 100 MET A N 1
ATOM 750 C CA . MET A 1 100 ? 16.086 -5.601 -10.539 1.00 89.06 100 MET A CA 1
ATOM 751 C C . MET A 1 100 ? 17.466 -5.410 -11.183 1.00 89.06 100 MET A C 1
ATOM 753 O O . MET A 1 100 ? 18.475 -5.574 -10.505 1.00 89.06 100 MET A O 1
ATOM 757 N N . LYS A 1 101 ? 17.522 -5.026 -12.466 1.00 88.00 101 LYS A N 1
ATOM 758 C CA . LYS A 1 101 ? 18.765 -4.624 -13.150 1.00 88.00 101 LYS A CA 1
ATOM 759 C C . LYS A 1 101 ? 19.262 -3.235 -12.737 1.00 88.00 101 LYS A C 1
ATOM 761 O O . LYS A 1 101 ? 20.423 -2.903 -12.966 1.00 88.00 101 LYS A O 1
ATOM 766 N N . SER A 1 102 ? 18.401 -2.402 -12.155 1.00 85.44 102 SER A N 1
ATOM 767 C CA . SER A 1 102 ? 18.784 -1.070 -11.691 1.00 85.44 102 SER A CA 1
ATOM 768 C C . SER A 1 102 ? 19.547 -1.126 -10.362 1.00 85.44 102 SER A C 1
ATOM 770 O O . SER A 1 102 ? 19.428 -2.069 -9.586 1.00 85.44 102 SER A O 1
ATOM 772 N N . ASN A 1 103 ? 20.280 -0.062 -10.033 1.00 79.88 103 ASN A N 1
ATOM 773 C CA . ASN A 1 103 ? 20.958 0.081 -8.740 1.00 79.88 103 ASN A CA 1
ATOM 774 C C . ASN A 1 103 ? 20.056 0.704 -7.651 1.00 79.88 103 ASN A C 1
ATOM 776 O O . ASN A 1 103 ? 20.553 1.352 -6.721 1.00 79.88 103 ASN A O 1
ATOM 780 N N . ILE A 1 104 ? 18.729 0.554 -7.763 1.00 81.44 104 ILE A N 1
ATOM 781 C CA . ILE A 1 104 ? 17.774 1.168 -6.839 1.00 81.44 104 ILE A CA 1
ATOM 782 C C . ILE A 1 104 ? 17.925 0.592 -5.423 1.00 81.44 104 ILE A C 1
ATOM 784 O O . ILE A 1 104 ? 17.647 -0.570 -5.141 1.00 81.44 104 ILE A O 1
ATOM 788 N N . LYS A 1 105 ? 18.363 1.429 -4.478 1.00 77.44 105 LYS A N 1
ATOM 789 C CA . LYS A 1 105 ? 18.558 1.008 -3.083 1.00 77.44 105 LYS A CA 1
ATOM 790 C C . LYS A 1 105 ? 17.256 1.074 -2.283 1.00 77.44 105 LYS A C 1
ATOM 792 O O . LYS A 1 105 ? 16.442 1.994 -2.448 1.00 77.44 105 LYS A O 1
ATOM 797 N N . LYS A 1 106 ? 17.117 0.154 -1.320 1.00 73.69 106 LYS A N 1
ATOM 798 C CA . LYS A 1 106 ? 16.017 0.119 -0.337 1.00 73.69 106 LYS A CA 1
ATOM 799 C C . LYS A 1 106 ? 14.636 0.086 -1.016 1.00 73.69 106 LYS A C 1
ATOM 801 O O . LYS A 1 106 ? 13.771 0.902 -0.688 1.00 73.69 106 LYS A O 1
ATOM 806 N N . VAL A 1 107 ? 14.480 -0.772 -2.022 1.00 74.62 107 VAL A N 1
ATOM 807 C CA . VAL A 1 107 ? 13.204 -1.103 -2.672 1.00 74.62 107 VAL A CA 1
ATOM 808 C C . VAL A 1 107 ? 13.183 -2.602 -2.899 1.00 74.62 107 VAL A C 1
ATOM 810 O O . VAL A 1 107 ? 14.112 -3.132 -3.496 1.00 74.62 107 VAL A O 1
ATOM 81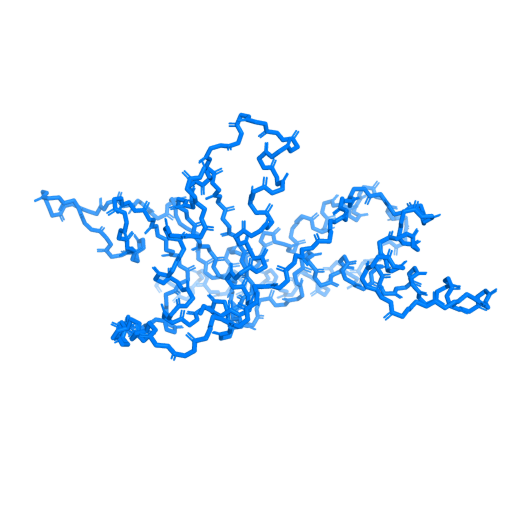3 N N . SER A 1 108 ? 12.115 -3.252 -2.453 1.00 77.31 108 SER A N 1
ATOM 814 C CA . SER A 1 108 ? 11.782 -4.613 -2.862 1.00 77.31 108 SER A CA 1
ATOM 815 C C . SER A 1 108 ? 10.595 -4.524 -3.809 1.00 77.31 108 SER A C 1
ATOM 817 O O . SER A 1 108 ? 9.616 -3.845 -3.500 1.00 77.31 108 SER A O 1
ATOM 819 N N . VAL A 1 109 ? 10.697 -5.166 -4.971 1.00 83.12 109 VAL A N 1
ATOM 820 C CA . VAL A 1 109 ? 9.648 -5.149 -5.996 1.00 83.12 109 VAL A CA 1
ATOM 821 C C . VAL A 1 109 ? 9.056 -6.543 -6.102 1.00 83.12 109 VAL A C 1
ATOM 823 O O . VAL A 1 109 ? 9.767 -7.530 -6.305 1.00 83.12 109 VAL A O 1
ATOM 826 N N . VAL A 1 110 ? 7.739 -6.615 -5.980 1.00 83.31 110 VAL A N 1
ATOM 827 C CA . VAL A 1 110 ? 6.965 -7.846 -6.106 1.00 83.31 110 VAL A CA 1
ATOM 828 C C . VAL A 1 110 ? 5.922 -7.656 -7.201 1.00 83.31 110 VAL A C 1
ATOM 830 O O . VAL A 1 110 ? 5.483 -6.535 -7.454 1.00 83.31 110 VAL A O 1
ATOM 833 N N . VAL A 1 111 ? 5.557 -8.743 -7.877 1.00 84.75 111 VAL A N 1
ATOM 834 C CA . VAL A 1 111 ? 4.450 -8.735 -8.837 1.00 84.75 111 VAL A CA 1
ATOM 835 C C . VAL A 1 111 ? 3.230 -9.241 -8.090 1.00 84.75 111 VAL A C 1
ATOM 837 O O . VAL A 1 111 ? 3.210 -10.394 -7.668 1.00 84.75 111 VAL A O 1
ATOM 840 N N . ALA A 1 112 ? 2.243 -8.369 -7.909 1.00 80.75 112 ALA A N 1
ATOM 841 C CA . ALA A 1 112 ? 0.948 -8.759 -7.376 1.00 80.75 112 ALA A CA 1
ATOM 842 C C . ALA A 1 112 ? 0.051 -9.239 -8.520 1.00 80.75 112 ALA A C 1
ATOM 844 O O . ALA A 1 112 ? 0.051 -8.658 -9.608 1.00 80.75 112 ALA A O 1
ATOM 845 N N . LEU A 1 113 ? -0.734 -10.282 -8.265 1.00 75.25 113 LEU A N 1
ATOM 846 C CA . LEU A 1 113 ? -1.751 -10.735 -9.205 1.00 75.25 113 LEU A CA 1
ATOM 847 C C . LEU A 1 113 ? -3.049 -9.972 -8.948 1.00 75.25 113 LEU A C 1
ATOM 849 O O . LEU A 1 113 ? -3.504 -9.855 -7.808 1.00 75.25 113 LEU A O 1
ATOM 853 N N . GLN A 1 114 ? -3.667 -9.470 -10.016 1.00 67.69 114 GLN A N 1
ATOM 854 C CA . GLN A 1 114 ? -5.052 -9.026 -9.935 1.00 67.69 114 GLN A CA 1
ATOM 855 C C . GLN A 1 114 ? -5.934 -10.258 -9.663 1.00 67.69 114 GLN A C 1
ATOM 857 O O . GLN A 1 114 ? -5.697 -11.307 -10.268 1.00 67.69 114 GLN A O 1
ATOM 862 N N . PRO A 1 115 ? -6.966 -10.176 -8.805 1.00 61.38 115 PRO A N 1
ATOM 863 C CA . PRO A 1 115 ? -7.924 -11.259 -8.696 1.00 61.38 115 PRO A CA 1
ATOM 864 C C . PRO A 1 115 ? -8.600 -11.432 -10.044 1.00 61.38 115 PRO A C 1
ATOM 866 O O . PRO A 1 115 ? -9.023 -10.447 -10.660 1.00 61.38 115 PRO A O 1
ATOM 869 N N . LEU A 1 116 ? -8.778 -12.684 -10.455 1.00 55.81 116 LEU A N 1
ATOM 870 C CA . LEU A 1 116 ? -9.759 -13.008 -11.480 1.00 55.81 116 LEU A CA 1
ATOM 871 C C . LEU A 1 116 ? -11.078 -12.353 -11.059 1.00 55.81 116 LEU A C 1
ATOM 873 O O . LEU A 1 116 ? -11.481 -12.467 -9.895 1.00 55.81 116 LEU A O 1
ATOM 877 N N . LYS A 1 117 ? -11.720 -11.610 -11.971 1.00 52.69 117 LYS A N 1
ATOM 878 C CA . LYS A 1 117 ? -13.081 -11.121 -11.733 1.00 52.69 117 LYS A CA 1
ATOM 879 C C . LYS A 1 117 ? -13.891 -12.353 -11.350 1.00 52.69 117 LYS A C 1
ATOM 881 O O . LYS A 1 117 ? -14.038 -13.255 -12.164 1.00 52.69 117 LYS A O 1
ATOM 886 N N . SER A 1 118 ? -14.333 -12.432 -10.097 1.00 48.25 118 SER A N 1
ATOM 887 C CA . SER A 1 118 ? -15.217 -13.513 -9.685 1.00 48.25 118 SER A CA 1
ATOM 888 C C . SER A 1 118 ? -16.439 -13.433 -10.583 1.00 48.25 118 SER A C 1
ATOM 890 O O . SER A 1 118 ? -17.043 -12.355 -10.631 1.00 48.25 118 SER A O 1
ATOM 892 N N . ASP A 1 119 ? -16.785 -14.527 -11.263 1.00 42.94 119 ASP A N 1
ATOM 893 C CA . ASP A 1 119 ? -18.048 -14.626 -11.980 1.00 42.94 119 ASP A CA 1
ATOM 894 C C . ASP A 1 119 ? -19.156 -14.090 -11.075 1.00 42.94 119 ASP A C 1
ATOM 896 O O . ASP A 1 119 ? -19.348 -14.498 -9.924 1.00 42.94 119 ASP A O 1
ATOM 900 N N . SER A 1 120 ? -19.793 -13.049 -11.588 1.00 47.47 120 SER A N 1
ATOM 901 C CA . SER A 1 120 ? -20.915 -12.326 -11.026 1.00 47.47 120 SER A CA 1
ATOM 902 C C . SER A 1 120 ? -21.924 -13.288 -10.405 1.00 47.47 120 SER A C 1
ATOM 904 O O . SER A 1 120 ? -22.680 -13.917 -11.139 1.00 47.47 120 SER A O 1
ATOM 906 N N . LYS A 1 121 ? -21.918 -13.405 -9.066 1.00 37.81 121 LYS A N 1
ATOM 907 C CA . LYS A 1 121 ? -23.027 -13.934 -8.234 1.00 37.81 121 LYS A CA 1
ATOM 908 C C . LYS A 1 121 ? -22.812 -13.869 -6.715 1.00 37.81 121 LYS A C 1
ATOM 910 O O . LYS A 1 121 ? -23.709 -14.250 -5.968 1.00 37.81 121 LYS A O 1
ATOM 915 N N . LYS A 1 122 ? -21.684 -13.361 -6.207 1.00 41.28 122 LYS A N 1
ATOM 916 C CA . LYS A 1 122 ? -21.595 -12.989 -4.786 1.00 41.28 122 LYS A CA 1
ATOM 917 C C . LYS A 1 122 ? -22.193 -11.594 -4.637 1.00 41.28 122 LYS A C 1
ATOM 919 O O . LYS A 1 122 ? -21.607 -10.649 -5.154 1.00 41.28 122 LYS A O 1
ATOM 924 N N . LYS A 1 123 ? -23.368 -11.491 -3.994 1.00 38.19 123 LYS A N 1
ATOM 925 C CA . LYS A 1 123 ? -23.979 -10.213 -3.587 1.00 38.19 123 LYS A CA 1
ATOM 926 C C . LYS A 1 123 ? -22.859 -9.321 -3.063 1.00 38.19 123 LYS A C 1
ATOM 928 O O . LYS A 1 123 ? -22.177 -9.720 -2.115 1.00 38.19 123 LYS A O 1
ATOM 933 N N . GLU A 1 124 ? -22.633 -8.178 -3.712 1.00 42.38 124 GLU A N 1
ATOM 934 C CA . GLU A 1 124 ? -21.753 -7.168 -3.136 1.00 42.38 124 GLU A CA 1
ATOM 935 C C . GLU A 1 124 ? -22.195 -6.967 -1.684 1.00 42.38 124 GLU A C 1
ATOM 937 O O . GLU A 1 124 ? -23.407 -6.916 -1.434 1.00 42.38 124 GLU A O 1
ATOM 942 N N . PRO A 1 125 ? -21.264 -6.939 -0.714 1.00 44.56 125 PRO A N 1
ATOM 943 C CA . PRO A 1 125 ? -21.632 -6.650 0.658 1.00 44.56 125 PRO A CA 1
ATOM 944 C C . PRO A 1 125 ? -22.447 -5.362 0.631 1.00 44.56 125 PRO A C 1
ATOM 946 O O . PRO A 1 125 ? -21.984 -4.361 0.081 1.00 44.56 125 PRO A O 1
ATOM 949 N N . THR A 1 126 ? -23.673 -5.424 1.155 1.00 47.66 126 THR A N 1
ATOM 950 C CA . THR A 1 126 ? -24.560 -4.275 1.354 1.00 47.66 126 THR A CA 1
ATOM 951 C C . THR A 1 126 ? -23.720 -3.075 1.741 1.00 47.66 126 THR A C 1
ATOM 953 O O . THR A 1 126 ? -22.987 -3.169 2.722 1.00 47.66 126 THR A O 1
ATOM 956 N N . VAL A 1 127 ? -23.787 -2.008 0.938 1.00 50.56 127 VAL A N 1
ATOM 957 C CA . VAL A 1 127 ? -23.001 -0.777 1.082 1.00 50.56 127 VAL A CA 1
ATOM 958 C C . VAL A 1 127 ? -22.905 -0.405 2.559 1.00 50.56 127 VAL A C 1
ATOM 960 O O . VAL A 1 127 ? -23.841 0.152 3.133 1.00 50.56 127 VAL A O 1
ATOM 963 N N . PHE A 1 128 ? -21.781 -0.743 3.192 1.00 60.84 128 PHE A N 1
ATOM 964 C CA . PHE A 1 128 ? -21.516 -0.346 4.563 1.00 60.84 128 PHE A CA 1
ATOM 965 C C . PHE A 1 128 ? -21.247 1.150 4.510 1.00 60.84 128 PHE A C 1
ATOM 967 O O . PHE A 1 128 ? -20.150 1.586 4.169 1.00 60.84 128 PHE A O 1
ATOM 974 N N . LYS A 1 129 ? -22.274 1.960 4.770 1.00 64.00 129 LYS A N 1
ATOM 975 C CA . LYS A 1 129 ? -22.084 3.394 4.958 1.00 64.00 129 LYS A CA 1
ATOM 976 C C . LYS A 1 129 ? -21.319 3.566 6.264 1.00 64.00 129 LYS A C 1
ATOM 978 O O . LYS A 1 129 ? -21.869 3.318 7.329 1.00 64.00 129 LYS A O 1
ATOM 983 N N . LEU A 1 130 ? -20.060 3.980 6.170 1.00 77.06 130 LEU A N 1
ATOM 984 C CA . LEU A 1 130 ? -19.314 4.537 7.293 1.00 77.06 130 LEU A CA 1
ATOM 985 C C . LEU A 1 130 ? -19.657 6.032 7.361 1.00 77.06 130 LEU A C 1
ATOM 987 O O . LEU A 1 130 ? -19.229 6.790 6.482 1.00 77.06 130 LEU A O 1
ATOM 991 N N . PRO A 1 131 ? -20.483 6.479 8.326 1.00 77.62 131 PRO A N 1
ATOM 992 C CA . PRO A 1 131 ? -20.875 7.878 8.408 1.00 77.62 131 PRO A CA 1
ATOM 993 C C . PRO A 1 131 ? -19.643 8.758 8.595 1.00 77.62 131 PRO A C 1
ATOM 995 O O . PRO A 1 131 ? -18.754 8.421 9.373 1.00 77.62 131 PRO A O 1
ATOM 998 N N . LYS A 1 132 ? -19.609 9.898 7.895 1.00 82.19 132 LYS A N 1
ATOM 999 C CA . LYS A 1 132 ? -18.508 10.872 7.967 1.00 82.19 132 LYS A CA 1
ATOM 1000 C C . LYS A 1 132 ? -17.132 10.285 7.622 1.00 82.19 132 LYS A C 1
ATOM 1002 O O . LYS A 1 132 ? -16.133 10.840 8.052 1.00 82.19 132 LYS A O 1
ATOM 1007 N N . ILE A 1 133 ? -17.056 9.207 6.831 1.00 82.88 133 ILE A N 1
ATOM 1008 C CA . ILE A 1 133 ? -15.776 8.572 6.475 1.00 82.88 133 ILE A CA 1
ATOM 1009 C C . ILE A 1 133 ? -14.743 9.573 5.951 1.00 82.88 133 ILE A C 1
ATOM 1011 O O . ILE A 1 133 ? -13.593 9.502 6.356 1.00 82.88 133 ILE A O 1
ATOM 1015 N N . THR A 1 134 ? -15.174 10.568 5.169 1.00 80.88 134 THR A N 1
ATOM 1016 C CA . THR A 1 134 ? -14.335 11.644 4.616 1.00 80.88 134 THR A CA 1
ATOM 1017 C C . THR A 1 134 ? -13.607 12.483 5.665 1.00 80.88 134 THR A C 1
ATOM 1019 O O . THR A 1 134 ? -12.627 13.137 5.331 1.00 80.88 134 THR A O 1
ATOM 1022 N N . THR A 1 135 ? -14.059 12.479 6.922 1.00 81.44 135 THR A N 1
ATOM 1023 C CA . THR A 1 135 ? -13.419 13.211 8.021 1.00 81.44 135 THR A CA 1
ATOM 1024 C C . THR A 1 135 ? -12.604 12.307 8.942 1.00 81.44 135 THR A C 1
ATOM 1026 O O . THR A 1 135 ? -12.047 12.804 9.924 1.00 81.44 135 THR A O 1
ATOM 1029 N N . VAL A 1 136 ? -12.555 10.993 8.683 1.00 86.31 136 VAL A N 1
ATOM 1030 C CA . VAL A 1 136 ? -11.867 9.985 9.503 1.00 86.31 136 VAL A CA 1
ATOM 1031 C C . VAL A 1 136 ? -10.590 9.525 8.827 1.00 86.31 136 VAL A C 1
ATOM 1033 O O . VAL A 1 136 ? -10.640 8.891 7.783 1.00 86.31 136 VAL A O 1
ATOM 1036 N N . ASN A 1 137 ? -9.448 9.744 9.474 1.00 87.06 137 ASN A N 1
ATOM 1037 C CA . ASN A 1 137 ? -8.152 9.381 8.898 1.00 87.06 137 ASN A CA 1
ATOM 1038 C C . ASN A 1 137 ? -7.488 8.191 9.595 1.00 87.06 137 ASN A C 1
ATOM 1040 O O . ASN A 1 137 ? -6.543 7.632 9.052 1.00 87.06 137 ASN A O 1
ATOM 1044 N N . ASN A 1 138 ? -7.970 7.781 10.770 1.00 90.25 138 ASN A N 1
ATOM 1045 C CA . ASN A 1 138 ? -7.349 6.728 11.569 1.00 90.25 138 ASN A CA 1
ATOM 1046 C C . ASN A 1 138 ? -8.379 5.654 11.908 1.00 90.25 138 ASN A C 1
ATOM 1048 O O . ASN A 1 138 ? -9.317 5.885 12.677 1.00 90.25 138 ASN A O 1
ATOM 1052 N N . PHE A 1 139 ? -8.173 4.464 11.361 1.00 91.75 139 PHE A N 1
ATOM 1053 C CA . PHE A 1 139 ? -9.025 3.310 11.598 1.00 91.75 139 PHE A CA 1
ATOM 1054 C C . PHE A 1 139 ? -8.251 2.243 12.355 1.00 91.75 139 PHE A C 1
ATOM 1056 O O . PHE A 1 139 ? -7.120 1.912 12.000 1.00 91.75 139 PHE A O 1
ATOM 1063 N N . SER A 1 140 ? -8.886 1.664 13.368 1.00 92.38 140 SER A N 1
ATOM 1064 C CA . SER A 1 140 ? -8.401 0.459 14.039 1.00 92.38 140 SER A CA 1
ATOM 1065 C C . SER A 1 140 ? -9.317 -0.718 13.737 1.00 92.38 140 SER A C 1
ATOM 1067 O O . SER A 1 140 ? -10.531 -0.550 13.582 1.00 92.38 140 SER A O 1
ATOM 1069 N N . TYR A 1 141 ? -8.734 -1.913 13.680 1.00 90.62 141 TYR A N 1
ATOM 1070 C CA . TYR A 1 141 ? -9.468 -3.139 13.397 1.00 90.62 141 TYR A CA 1
ATOM 1071 C C . TYR A 1 141 ? -9.347 -4.124 14.553 1.00 90.62 141 TYR A C 1
ATOM 1073 O O . TYR A 1 141 ? -8.254 -4.444 15.028 1.00 90.62 141 TYR A O 1
ATOM 1081 N N . LYS A 1 142 ? -10.493 -4.631 15.009 1.00 84.06 142 LYS A N 1
ATOM 1082 C CA . LYS A 1 142 ? -10.561 -5.685 16.026 1.00 84.06 142 LYS A CA 1
ATOM 1083 C C . LYS A 1 142 ? -11.769 -6.572 15.768 1.00 84.06 142 LYS A C 1
ATOM 1085 O O . LYS A 1 142 ? -12.856 -6.066 15.514 1.00 84.06 142 LYS A O 1
ATOM 1090 N N . ASN A 1 143 ? -11.574 -7.886 15.883 1.00 82.00 143 ASN A N 1
ATOM 1091 C CA . ASN A 1 143 ? -12.626 -8.901 15.752 1.00 82.00 143 ASN A CA 1
ATOM 1092 C C . ASN A 1 143 ? -13.446 -8.763 14.451 1.00 82.00 143 ASN A C 1
ATOM 1094 O O . ASN A 1 143 ? -14.666 -8.866 14.478 1.00 82.00 143 ASN A O 1
ATOM 1098 N N . GLY A 1 144 ? -12.791 -8.455 13.325 1.00 77.31 144 GLY A N 1
ATOM 1099 C CA . GLY A 1 144 ? -13.463 -8.264 12.031 1.00 77.31 144 GLY A CA 1
ATOM 1100 C C . GLY A 1 144 ? -14.200 -6.928 11.864 1.00 77.31 144 GLY A C 1
ATOM 1101 O O . GLY A 1 144 ? -14.710 -6.655 10.783 1.00 77.31 144 GLY A O 1
ATOM 1102 N N . GLY A 1 145 ? -14.247 -6.087 12.902 1.00 83.38 145 GLY A N 1
ATOM 1103 C CA . GLY A 1 145 ? -14.865 -4.764 12.866 1.00 83.38 145 GLY A CA 1
ATOM 1104 C C . GLY A 1 145 ? -13.862 -3.633 12.647 1.00 83.38 145 GLY A C 1
ATOM 1105 O O . GLY A 1 145 ? -12.669 -3.780 12.923 1.00 83.38 145 GLY A O 1
ATOM 1106 N N . VAL A 1 146 ? -14.377 -2.486 12.199 1.00 87.94 146 VAL A N 1
ATOM 1107 C CA . VAL A 1 146 ? -13.640 -1.228 12.019 1.00 87.94 146 VAL A CA 1
ATOM 1108 C C . VAL A 1 146 ? -14.109 -0.175 13.024 1.00 87.94 146 VAL A C 1
ATOM 1110 O O . VAL A 1 146 ? -15.298 -0.092 13.331 1.00 87.94 146 VAL A O 1
ATOM 1113 N N . GLN A 1 147 ? -13.183 0.629 13.548 1.00 88.44 147 GLN A N 1
ATOM 1114 C CA . GLN A 1 147 ? -13.478 1.719 14.482 1.00 88.44 147 GLN A CA 1
ATOM 1115 C C . GLN A 1 147 ? -12.666 2.977 14.141 1.00 88.44 147 GLN A C 1
ATOM 1117 O O . GLN A 1 147 ? -11.453 2.875 13.951 1.00 88.44 147 GLN A O 1
ATOM 1122 N N . ASP A 1 148 ? -13.311 4.153 14.131 1.00 88.44 148 ASP A N 1
ATOM 1123 C CA . ASP A 1 148 ? -12.612 5.452 14.151 1.00 88.44 148 ASP A CA 1
ATOM 1124 C C . ASP A 1 148 ? -11.912 5.604 15.506 1.00 88.44 148 ASP A C 1
ATOM 1126 O O . ASP A 1 148 ? -12.560 5.623 16.559 1.00 88.44 148 ASP A O 1
ATOM 1130 N N . MET A 1 149 ? -10.583 5.704 15.478 1.00 85.81 149 MET A N 1
ATOM 1131 C CA . MET A 1 149 ? -9.770 5.768 16.692 1.00 85.81 149 MET A CA 1
ATOM 1132 C C . MET A 1 149 ? -10.081 6.994 17.562 1.00 85.81 149 MET A C 1
ATOM 1134 O O . MET A 1 149 ? -9.945 6.911 18.779 1.00 85.81 149 MET A O 1
ATOM 1138 N N . ARG A 1 150 ? -10.561 8.102 16.982 1.00 81.19 150 ARG A N 1
ATOM 1139 C CA . ARG A 1 150 ? -10.830 9.353 17.719 1.00 81.19 150 ARG A CA 1
ATOM 1140 C C . ARG A 1 150 ? -12.045 9.266 18.635 1.00 81.19 150 ARG A C 1
ATOM 1142 O O . ARG A 1 150 ? -12.121 9.985 19.629 1.00 81.19 150 ARG A O 1
ATOM 1149 N N . ILE A 1 151 ? -13.010 8.418 18.281 1.00 82.75 151 ILE A N 1
ATOM 1150 C CA . ILE A 1 151 ? -14.298 8.315 18.983 1.00 82.75 151 ILE A CA 1
ATOM 1151 C C . ILE A 1 151 ? -14.542 6.935 19.594 1.00 82.75 151 ILE A C 1
ATOM 1153 O O . ILE A 1 151 ? -15.522 6.765 20.318 1.00 82.75 151 ILE A O 1
ATOM 1157 N N . ALA A 1 152 ? -13.682 5.950 19.322 1.00 82.94 152 ALA A N 1
ATOM 1158 C CA . ALA A 1 152 ? -13.829 4.611 19.871 1.00 82.94 152 ALA A CA 1
ATOM 1159 C C . ALA A 1 152 ? -13.808 4.636 21.408 1.00 82.94 152 ALA A C 1
ATOM 1161 O O . ALA A 1 152 ? -12.945 5.259 22.034 1.00 82.94 152 ALA A O 1
ATOM 1162 N N . ARG A 1 153 ? -14.750 3.911 22.015 1.00 82.56 153 ARG A N 1
ATOM 1163 C CA . ARG A 1 153 ? -14.881 3.762 23.468 1.00 82.56 153 ARG A CA 1
ATOM 1164 C C . ARG A 1 153 ? -14.811 2.298 23.888 1.00 82.56 153 ARG A C 1
ATOM 1166 O O . ARG A 1 153 ? -15.067 1.394 23.090 1.00 82.56 153 ARG A O 1
ATOM 1173 N N . THR A 1 154 ? -14.408 2.067 25.131 1.00 81.56 154 THR A N 1
ATOM 1174 C CA . THR A 1 154 ? -14.468 0.756 25.784 1.00 81.56 154 THR A CA 1
ATOM 1175 C C . THR A 1 154 ? -15.906 0.425 26.188 1.00 81.56 154 THR A C 1
ATOM 1177 O O . THR A 1 154 ? -16.790 1.279 26.152 1.00 81.56 154 THR A O 1
ATOM 1180 N N . THR A 1 155 ? -16.143 -0.812 26.631 1.00 82.44 155 THR A N 1
ATOM 1181 C CA . THR A 1 155 ? -17.420 -1.219 27.246 1.00 82.44 155 THR A CA 1
ATOM 1182 C C . THR A 1 155 ? -17.760 -0.417 28.504 1.00 82.44 155 THR A C 1
ATOM 1184 O O . THR A 1 155 ? -18.921 -0.313 28.866 1.00 82.44 155 THR A O 1
ATOM 1187 N N . SER A 1 156 ? -16.755 0.180 29.148 1.00 84.00 156 SER A N 1
ATOM 1188 C CA . SER A 1 156 ? -16.880 1.076 30.301 1.00 84.00 156 SER A CA 1
ATOM 1189 C C . SER A 1 156 ? -16.986 2.563 29.926 1.00 84.00 156 SER A C 1
ATOM 1191 O O . SER A 1 156 ? -16.669 3.421 30.744 1.00 84.00 156 SER A O 1
ATOM 1193 N N . GLU A 1 157 ? -17.349 2.873 28.676 1.00 82.88 157 GLU A N 1
ATOM 1194 C CA . GLU A 1 157 ? -17.516 4.226 28.109 1.00 82.88 157 GLU A CA 1
ATOM 1195 C C . GLU A 1 157 ? -16.280 5.142 28.127 1.00 82.88 157 GLU A C 1
ATOM 1197 O O . GLU A 1 157 ? -16.343 6.304 27.707 1.00 82.88 157 GLU A O 1
ATOM 1202 N N . ARG A 1 158 ? -15.114 4.634 28.528 1.00 80.56 158 ARG A N 1
ATOM 1203 C CA . ARG A 1 158 ? -13.855 5.385 28.475 1.00 80.56 158 ARG A CA 1
ATOM 1204 C C . ARG A 1 158 ? -13.355 5.472 27.038 1.00 80.56 158 ARG A C 1
ATOM 1206 O O . ARG A 1 158 ? -13.601 4.568 26.238 1.00 80.56 158 ARG A O 1
ATOM 1213 N N . LYS A 1 159 ? -12.633 6.548 26.703 1.00 83.12 159 LYS A N 1
ATOM 1214 C CA . LYS A 1 159 ? -11.920 6.638 25.418 1.00 83.12 159 LYS A CA 1
ATOM 1215 C C . LYS A 1 159 ? -11.002 5.428 25.283 1.00 83.12 159 LYS A C 1
ATOM 1217 O O . LYS A 1 159 ? -10.284 5.085 26.218 1.00 83.12 159 LYS A O 1
ATOM 1222 N N . ARG A 1 160 ? -11.078 4.767 24.132 1.00 82.50 160 ARG A N 1
ATOM 1223 C CA . ARG A 1 160 ? -10.330 3.540 23.870 1.00 82.50 160 ARG A CA 1
ATOM 1224 C C . ARG A 1 160 ? -8.891 3.807 23.446 1.00 82.50 160 ARG A C 1
ATOM 1226 O O . ARG A 1 160 ? -8.045 2.964 23.709 1.00 82.50 160 ARG A O 1
ATOM 1233 N N . PHE A 1 161 ? -8.668 4.936 22.785 1.00 82.38 161 PHE A N 1
ATOM 1234 C CA . PHE A 1 161 ? -7.359 5.380 22.336 1.00 82.38 161 PHE A CA 1
ATOM 1235 C C . PHE A 1 161 ? -7.097 6.783 22.879 1.00 82.38 161 PHE A C 1
ATOM 1237 O O . PHE A 1 161 ? -7.998 7.633 22.871 1.00 82.38 161 PHE A O 1
ATOM 1244 N N . SER A 1 162 ? -5.885 7.020 23.364 1.00 76.44 162 SER A N 1
ATOM 1245 C CA . SER A 1 162 ? -5.403 8.353 23.709 1.00 76.44 162 SER A CA 1
ATOM 1246 C C . SER A 1 162 ? -4.986 9.122 22.449 1.00 76.44 162 SER A C 1
ATOM 1248 O O . SER A 1 162 ? -4.870 8.545 21.364 1.00 76.44 162 SER A O 1
ATOM 1250 N N . GLN A 1 163 ? -4.793 10.440 22.562 1.00 68.69 163 GLN A N 1
ATOM 1251 C CA . GLN A 1 163 ? -4.394 11.264 21.411 1.00 68.69 163 GLN A CA 1
ATOM 1252 C C . GLN A 1 163 ? -3.004 10.897 20.877 1.00 68.69 163 GLN A C 1
ATOM 1254 O O . GLN A 1 163 ? -2.723 11.128 19.710 1.00 68.69 163 GLN A O 1
ATOM 1259 N N . GLU A 1 164 ? -2.152 10.283 21.694 1.00 70.56 164 GLU A N 1
ATOM 1260 C CA . GLU A 1 164 ? -0.814 9.832 21.309 1.00 70.56 164 GLU A CA 1
ATOM 1261 C C . GLU A 1 164 ? -0.853 8.541 20.469 1.00 70.56 164 GLU A C 1
ATOM 1263 O O . GLU A 1 164 ? 0.098 8.224 19.753 1.00 70.56 164 GLU A O 1
ATOM 1268 N N . GLU A 1 165 ? -1.957 7.787 20.524 1.00 69.06 165 GLU A N 1
ATOM 1269 C CA . GLU A 1 165 ? -2.111 6.504 19.828 1.00 69.06 165 GLU A CA 1
ATOM 1270 C C . GLU A 1 165 ? -2.578 6.649 18.372 1.00 69.06 165 GLU A C 1
ATOM 1272 O O . GLU A 1 165 ? -2.517 5.691 17.585 1.00 69.06 165 GLU A O 1
ATOM 1277 N N . PHE A 1 166 ? -3.027 7.838 17.969 1.00 69.75 166 PHE A N 1
ATOM 1278 C CA . PHE A 1 166 ? -3.400 8.142 16.591 1.00 69.75 166 PHE A CA 1
ATOM 1279 C C . PHE A 1 166 ? -2.795 9.468 16.136 1.00 69.75 166 PHE A C 1
ATOM 1281 O O . PHE A 1 166 ? -2.681 10.419 16.892 1.00 69.75 166 PHE A O 1
ATOM 1288 N N . LEU A 1 167 ? -2.379 9.517 14.874 1.00 66.81 167 LEU A N 1
ATOM 1289 C CA . LEU A 1 167 ? -1.739 10.700 14.313 1.00 66.81 167 LEU A CA 1
ATOM 1290 C C . LEU A 1 167 ? -2.804 11.590 13.679 1.00 66.81 167 LEU A C 1
ATOM 1292 O O . LEU A 1 167 ? -3.649 11.087 12.937 1.00 66.81 167 LEU A O 1
ATOM 1296 N N . SER A 1 168 ? -2.733 12.901 13.903 1.00 66.44 168 SER A N 1
ATOM 1297 C CA . SER A 1 168 ? -3.537 13.854 13.139 1.00 66.44 168 SER A CA 1
ATOM 1298 C C . SER A 1 168 ? -3.192 13.782 11.647 1.00 66.44 168 SER A C 1
ATOM 1300 O O . SER A 1 168 ? -2.089 13.379 11.270 1.00 66.44 168 SER A O 1
ATOM 1302 N N . ALA A 1 169 ? -4.121 14.204 10.786 1.00 61.78 169 ALA A N 1
ATOM 1303 C CA . ALA A 1 169 ? -3.898 14.289 9.339 1.00 61.78 169 ALA A CA 1
ATOM 1304 C C . ALA A 1 169 ? -2.586 15.030 9.013 1.00 61.78 169 ALA A C 1
ATOM 1306 O O . ALA A 1 169 ? -1.753 14.554 8.236 1.00 61.78 169 ALA A O 1
ATOM 1307 N N . THR A 1 170 ? -2.367 16.140 9.720 1.00 61.91 170 THR A N 1
ATOM 1308 C CA . THR A 1 170 ? -1.168 16.973 9.656 1.00 61.91 170 THR A CA 1
ATOM 1309 C C . THR A 1 170 ? 0.074 16.233 10.150 1.00 61.91 170 THR A C 1
ATOM 1311 O O . THR A 1 170 ? 1.087 16.238 9.466 1.00 61.91 170 THR A O 1
ATOM 1314 N N . GLN A 1 171 ? 0.016 15.520 11.282 1.00 63.34 171 GLN A N 1
ATOM 1315 C CA . GLN A 1 171 ? 1.154 14.732 11.780 1.00 63.34 171 GLN A CA 1
ATOM 1316 C C . GLN A 1 171 ? 1.547 13.604 10.816 1.00 63.34 171 GLN A C 1
ATOM 1318 O O . GLN A 1 171 ? 2.738 13.327 10.641 1.00 63.34 171 GLN A O 1
ATOM 1323 N N . ILE A 1 172 ? 0.567 12.965 10.169 1.00 60.38 172 ILE A N 1
ATOM 1324 C CA . ILE A 1 172 ? 0.810 11.945 9.142 1.00 60.38 172 ILE A CA 1
ATOM 1325 C C . ILE A 1 172 ? 1.573 12.559 7.964 1.00 60.38 172 ILE A C 1
ATOM 1327 O O . ILE A 1 172 ? 2.545 11.956 7.501 1.00 60.38 172 ILE A O 1
ATOM 1331 N N . ALA A 1 173 ? 1.184 13.759 7.525 1.00 58.38 173 ALA A N 1
ATOM 1332 C CA . ALA A 1 173 ? 1.863 14.506 6.471 1.00 58.38 173 ALA A CA 1
ATOM 1333 C C . ALA A 1 173 ? 3.281 14.957 6.888 1.00 58.38 173 ALA A C 1
ATOM 1335 O O . ALA A 1 173 ? 4.267 14.593 6.242 1.00 58.38 173 ALA A O 1
ATOM 1336 N N . SER A 1 174 ? 3.420 15.655 8.022 1.00 56.53 174 SER A N 1
ATOM 1337 C CA . SER A 1 174 ? 4.691 16.222 8.500 1.00 56.53 174 SER A CA 1
ATOM 1338 C C . SER A 1 174 ? 5.758 15.167 8.806 1.00 56.53 174 SER A C 1
ATOM 1340 O O . SER A 1 174 ? 6.950 15.421 8.618 1.00 56.53 174 SER A O 1
ATOM 1342 N N . TYR A 1 175 ? 5.374 13.961 9.244 1.00 54.81 175 TYR A N 1
ATOM 1343 C CA . TYR A 1 175 ? 6.324 12.860 9.443 1.00 54.81 175 TYR A CA 1
ATOM 1344 C C . TYR A 1 175 ? 7.063 12.498 8.144 1.00 54.81 175 TYR A C 1
ATOM 1346 O O . TYR A 1 175 ? 8.264 12.211 8.163 1.00 54.81 175 TYR A O 1
ATOM 1354 N N . PHE A 1 176 ? 6.373 12.549 7.000 1.00 49.94 176 PHE A N 1
ATOM 1355 C CA . PHE A 1 176 ? 6.998 12.295 5.706 1.00 49.94 176 PHE A CA 1
ATOM 1356 C C . PHE A 1 176 ? 7.912 13.432 5.255 1.00 49.94 176 PHE A C 1
ATOM 1358 O O . PHE A 1 176 ? 8.934 13.136 4.637 1.00 49.94 176 PHE A O 1
ATOM 1365 N N . SER A 1 177 ? 7.607 14.688 5.589 1.00 53.88 177 SER A N 1
ATOM 1366 C CA . SER A 1 177 ? 8.509 15.823 5.340 1.00 53.88 177 SER A CA 1
ATOM 1367 C C . SER A 1 177 ? 9.795 15.697 6.170 1.00 53.88 177 SER A C 1
ATOM 1369 O O . SER A 1 177 ? 10.896 15.695 5.620 1.00 53.88 177 SER A O 1
ATOM 1371 N N . ARG A 1 178 ? 9.681 15.409 7.476 1.00 52.47 178 ARG A N 1
ATOM 1372 C CA . ARG A 1 178 ? 10.833 15.265 8.393 1.00 52.47 178 ARG A CA 1
ATOM 1373 C C . ARG A 1 178 ? 11.741 14.071 8.078 1.00 52.47 178 ARG A C 1
ATOM 1375 O O . ARG A 1 178 ? 12.963 14.189 8.137 1.00 52.47 178 ARG A O 1
ATOM 1382 N N . LEU A 1 179 ? 11.181 12.916 7.703 1.00 48.91 179 LEU A N 1
ATOM 1383 C CA . LEU A 1 179 ? 11.991 11.762 7.278 1.00 48.91 179 LEU A CA 1
ATOM 1384 C C . LEU A 1 179 ? 12.797 12.039 6.003 1.00 48.91 179 LEU A C 1
ATOM 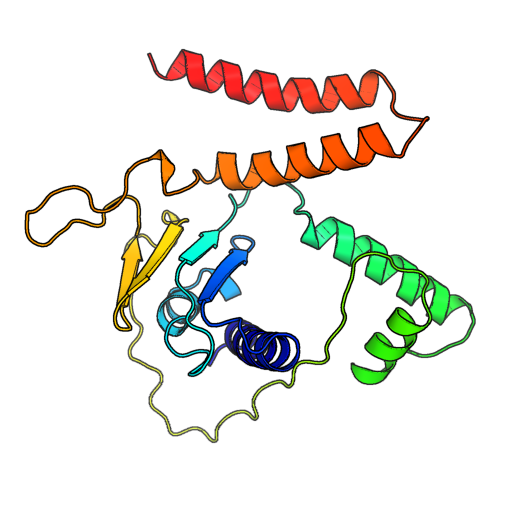1386 O O . LEU A 1 179 ? 13.831 11.406 5.775 1.00 48.91 179 LEU A O 1
ATOM 1390 N N . VAL A 1 180 ? 12.308 12.940 5.156 1.00 50.66 180 VAL A N 1
ATOM 1391 C CA . VAL A 1 180 ? 12.978 13.342 3.919 1.00 50.66 180 VAL A CA 1
ATOM 1392 C C . VAL A 1 180 ? 14.060 14.368 4.205 1.00 50.66 180 VAL A C 1
ATOM 1394 O O . VAL A 1 180 ? 15.166 14.185 3.702 1.00 50.66 180 VAL A O 1
ATOM 1397 N N . LEU A 1 181 ? 13.796 15.337 5.083 1.00 51.47 181 LEU A N 1
ATOM 1398 C CA . LEU A 1 181 ? 14.799 16.259 5.619 1.00 51.47 181 LEU A CA 1
ATOM 1399 C C . LEU A 1 181 ? 15.990 15.513 6.228 1.00 51.47 181 LEU A C 1
ATOM 1401 O O . LEU A 1 181 ? 17.128 15.693 5.795 1.00 51.47 181 LEU A O 1
ATOM 1405 N N . ASN A 1 182 ? 15.732 14.584 7.151 1.00 52.44 182 ASN A N 1
ATOM 1406 C CA . ASN A 1 182 ? 16.796 13.826 7.815 1.00 52.44 182 ASN A CA 1
ATOM 1407 C C . ASN A 1 182 ? 17.591 12.943 6.842 1.00 52.44 182 ASN A C 1
ATOM 1409 O O . ASN A 1 182 ? 18.799 12.785 6.995 1.00 52.44 182 ASN A O 1
ATOM 1413 N N . LYS A 1 183 ? 16.947 12.386 5.806 1.00 51.94 183 LYS A N 1
ATOM 1414 C CA . LYS A 1 183 ? 17.650 11.624 4.760 1.00 51.94 183 LYS A CA 1
ATOM 1415 C C . LYS A 1 183 ? 18.433 12.510 3.789 1.00 51.94 183 LYS A C 1
ATOM 1417 O O . LYS A 1 183 ? 19.391 12.017 3.208 1.00 51.94 183 LYS A O 1
ATOM 1422 N N . ARG A 1 184 ? 18.036 13.768 3.583 1.00 52.22 184 ARG A N 1
ATOM 1423 C CA . ARG A 1 184 ? 18.705 14.707 2.667 1.00 52.22 184 ARG A CA 1
ATOM 1424 C C . ARG A 1 184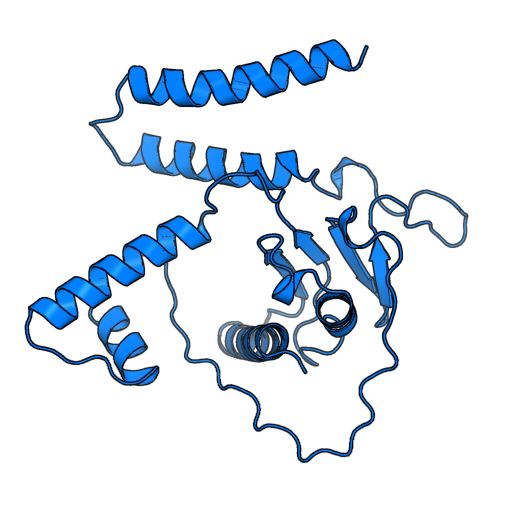 ? 19.889 15.414 3.326 1.00 52.22 184 ARG A C 1
ATOM 1426 O O . ARG A 1 184 ? 20.945 15.446 2.703 1.00 52.22 184 ARG A O 1
ATOM 1433 N N . LYS A 1 185 ? 19.768 15.829 4.597 1.00 55.69 185 LYS A N 1
ATOM 1434 C CA . LYS A 1 185 ? 20.890 16.352 5.408 1.00 55.69 185 LYS A CA 1
ATOM 1435 C C . LYS A 1 185 ? 22.059 15.366 5.496 1.00 55.69 185 LYS A C 1
ATOM 1437 O O . LYS A 1 185 ? 23.211 15.773 5.530 1.00 55.69 185 LYS A O 1
ATOM 1442 N N . LEU A 1 186 ? 21.769 14.063 5.479 1.00 54.84 186 LEU A N 1
ATOM 1443 C CA . LEU A 1 186 ? 22.793 13.020 5.554 1.00 54.84 186 LEU A CA 1
ATOM 1444 C C . LEU A 1 186 ? 23.533 12.749 4.226 1.00 54.84 186 LEU A C 1
ATOM 1446 O O . LEU A 1 186 ? 24.541 12.050 4.252 1.00 54.84 186 LEU A O 1
ATOM 1450 N N . TYR A 1 187 ? 23.022 13.208 3.071 1.00 45.72 187 TYR A N 1
ATOM 1451 C CA . TYR A 1 187 ? 23.479 12.718 1.756 1.00 45.72 187 TYR A CA 1
ATOM 1452 C C . TYR A 1 187 ? 23.645 13.770 0.644 1.00 45.72 187 TYR A C 1
ATOM 1454 O O . TYR A 1 187 ? 24.077 13.381 -0.441 1.00 45.72 187 TYR A O 1
ATOM 1462 N N . ASN A 1 188 ? 23.325 15.056 0.844 1.00 44.75 188 ASN A N 1
ATOM 1463 C CA . ASN A 1 188 ? 23.433 16.056 -0.229 1.00 44.75 188 ASN A CA 1
ATOM 1464 C C . ASN A 1 188 ? 24.239 17.311 0.181 1.00 44.75 188 ASN A C 1
ATOM 1466 O O . ASN A 1 188 ? 23.750 18.075 1.009 1.00 44.75 188 ASN A O 1
ATOM 1470 N N . PRO A 1 189 ? 25.424 17.567 -0.414 1.00 47.94 189 PRO A N 1
ATOM 1471 C CA . PRO A 1 189 ? 26.237 18.759 -0.144 1.00 47.94 189 PRO A CA 1
ATOM 1472 C C . PRO A 1 189 ? 25.744 20.047 -0.838 1.00 47.94 189 PRO A C 1
ATOM 1474 O O . PRO A 1 189 ? 26.334 21.098 -0.630 1.00 47.94 189 PRO A O 1
ATOM 1477 N N . LEU A 1 190 ? 24.685 19.984 -1.657 1.00 47.75 190 LEU A N 1
ATOM 1478 C CA . LEU A 1 190 ? 24.099 21.131 -2.376 1.00 47.75 190 LEU A CA 1
ATOM 1479 C C . LEU A 1 190 ? 22.818 21.681 -1.724 1.00 47.75 190 LEU A C 1
ATOM 1481 O O . LEU A 1 190 ? 22.021 22.327 -2.393 1.00 47.75 190 LEU A O 1
ATOM 1485 N N . TYR A 1 191 ? 22.580 21.383 -0.447 1.00 52.81 191 TYR A N 1
ATOM 1486 C CA . TYR A 1 191 ? 21.444 21.939 0.290 1.00 52.81 191 TYR A CA 1
ATOM 1487 C C . TYR A 1 191 ? 21.684 23.435 0.550 1.00 52.81 191 TYR A C 1
ATOM 1489 O O . TYR A 1 191 ? 22.674 23.777 1.201 1.00 52.81 191 TYR A O 1
ATOM 1497 N N . THR A 1 192 ? 20.830 24.314 0.016 1.00 56.59 192 THR A N 1
ATOM 1498 C CA . THR A 1 192 ? 20.995 25.774 0.135 1.00 56.59 192 THR A CA 1
ATOM 1499 C C . THR A 1 192 ? 20.096 26.367 1.222 1.00 56.59 192 THR A C 1
ATOM 1501 O O . THR A 1 192 ? 19.143 25.740 1.680 1.00 56.59 192 THR A O 1
ATOM 1504 N N . ALA A 1 193 ? 20.397 27.599 1.644 1.00 51.81 193 ALA A N 1
ATOM 1505 C CA . ALA A 1 193 ? 19.585 28.331 2.618 1.00 51.81 193 ALA A CA 1
ATOM 1506 C C . ALA A 1 193 ? 18.153 28.604 2.112 1.00 51.81 193 ALA A C 1
ATOM 1508 O O . ALA A 1 193 ? 17.223 28.629 2.913 1.00 51.81 193 ALA A O 1
ATOM 1509 N N . ASP A 1 194 ? 17.960 28.722 0.795 1.00 45.66 194 ASP A N 1
ATOM 1510 C CA . ASP A 1 194 ? 16.640 28.909 0.179 1.00 45.66 194 ASP A CA 1
ATOM 1511 C C . ASP A 1 194 ? 15.753 27.656 0.318 1.00 45.66 194 ASP A C 1
ATOM 1513 O O . ASP A 1 194 ? 14.548 27.771 0.549 1.00 45.66 194 ASP A O 1
ATOM 1517 N N . ASP A 1 195 ? 16.347 26.454 0.243 1.00 49.12 195 ASP A N 1
ATOM 1518 C CA . ASP A 1 195 ? 15.649 25.185 0.505 1.00 49.12 195 ASP A CA 1
ATOM 1519 C C . ASP A 1 195 ? 15.243 25.061 1.984 1.00 49.12 195 ASP A C 1
ATOM 1521 O O . ASP A 1 195 ? 14.208 24.479 2.305 1.00 49.12 195 ASP A O 1
ATOM 1525 N N . GLU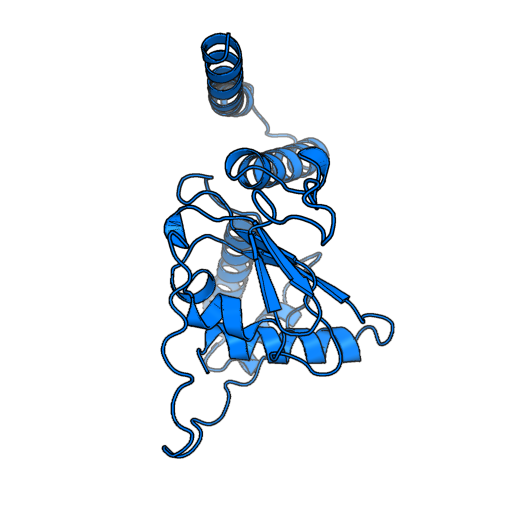 A 1 196 ? 16.049 25.617 2.895 1.00 53.28 196 GLU A N 1
ATOM 1526 C CA . GLU A 1 196 ? 15.711 25.700 4.315 1.00 53.28 196 GLU A CA 1
ATOM 1527 C C . GLU A 1 196 ? 14.541 26.666 4.527 1.00 53.28 196 GLU A C 1
ATOM 1529 O O . GLU A 1 196 ? 13.546 26.263 5.114 1.00 53.28 196 GLU A O 1
ATOM 1534 N N . GLN A 1 197 ? 14.594 27.871 3.948 1.00 49.38 197 GLN A N 1
ATOM 1535 C CA . GLN A 1 197 ? 13.569 28.915 4.082 1.00 49.38 197 GLN A CA 1
ATOM 1536 C C . GLN A 1 197 ? 12.195 28.521 3.517 1.00 49.38 197 GLN A C 1
ATOM 1538 O O . GLN A 1 197 ? 11.171 28.822 4.133 1.00 49.38 197 GLN A O 1
ATOM 1543 N N . ALA A 1 198 ? 12.158 27.809 2.385 1.00 45.28 198 ALA A N 1
ATOM 1544 C CA . ALA A 1 198 ? 10.915 27.288 1.815 1.00 45.28 198 ALA A CA 1
ATOM 1545 C C . ALA A 1 198 ? 10.241 26.240 2.723 1.00 45.28 198 ALA A C 1
ATOM 1547 O O . ALA A 1 198 ? 9.015 26.148 2.742 1.00 45.28 198 ALA A O 1
ATOM 1548 N N . GLU A 1 199 ? 11.020 25.478 3.500 1.00 48.69 199 GLU A N 1
ATOM 1549 C CA . GLU A 1 199 ? 10.504 24.484 4.449 1.00 48.69 199 GLU A CA 1
ATOM 1550 C C . GLU A 1 199 ? 10.289 25.060 5.872 1.00 48.69 199 GLU A C 1
ATOM 1552 O O . GLU A 1 199 ? 9.459 24.533 6.617 1.00 48.69 199 GLU A O 1
ATOM 1557 N N . THR A 1 200 ? 10.947 26.168 6.258 1.00 49.34 200 THR A N 1
ATOM 1558 C CA . THR A 1 200 ? 10.636 26.912 7.499 1.00 49.34 200 THR A CA 1
ATOM 1559 C C . THR A 1 200 ? 9.304 27.652 7.403 1.00 49.34 200 THR A C 1
ATOM 1561 O O . THR A 1 200 ? 8.588 27.716 8.397 1.00 49.34 200 THR A O 1
ATOM 1564 N N . ALA A 1 201 ? 8.917 28.133 6.217 1.00 39.72 201 ALA A N 1
ATOM 1565 C CA . ALA A 1 201 ? 7.597 28.729 5.990 1.00 39.72 201 ALA A CA 1
ATOM 1566 C C . ALA A 1 201 ? 6.447 27.724 6.239 1.00 39.72 201 ALA A C 1
ATOM 1568 O O . ALA A 1 201 ? 5.407 28.083 6.793 1.00 39.72 201 ALA A O 1
ATOM 1569 N N . ASP A 1 202 ? 6.662 26.438 5.928 1.00 41.25 202 ASP A N 1
ATOM 1570 C CA . ASP A 1 202 ? 5.738 25.342 6.269 1.00 41.25 202 ASP A CA 1
ATOM 1571 C C . ASP A 1 202 ? 5.724 25.031 7.783 1.00 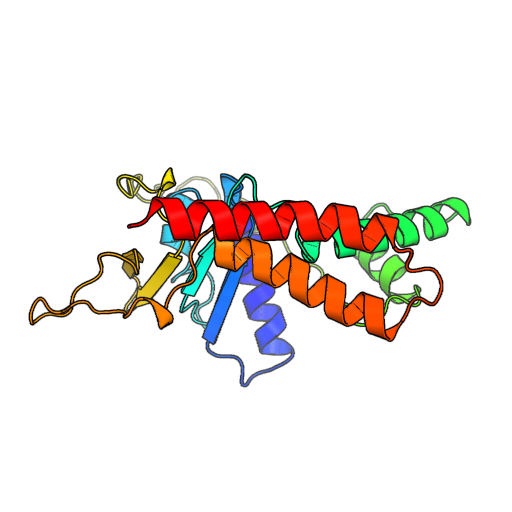41.25 202 ASP A C 1
ATOM 1573 O O . ASP A 1 202 ? 4.721 24.545 8.314 1.00 41.25 202 ASP A O 1
ATOM 1577 N N . ALA A 1 203 ? 6.819 25.309 8.501 1.00 42.75 203 ALA A N 1
ATOM 1578 C CA . ALA A 1 203 ? 6.906 25.165 9.956 1.00 42.75 203 ALA A CA 1
ATOM 1579 C C . ALA A 1 203 ? 6.277 26.354 10.712 1.00 42.75 203 ALA A C 1
ATOM 1581 O O . ALA A 1 203 ? 5.602 26.133 11.718 1.00 42.75 203 ALA A O 1
ATOM 1582 N N . GLU A 1 204 ? 6.407 27.586 10.211 1.00 40.59 204 GLU A N 1
ATOM 1583 C CA . GLU A 1 204 ? 5.745 28.780 10.767 1.00 40.59 204 GLU A CA 1
ATOM 1584 C C . GLU A 1 204 ? 4.213 28.691 10.650 1.00 40.59 204 GLU A C 1
ATOM 1586 O O . GLU A 1 204 ? 3.487 29.106 11.556 1.00 40.59 204 GLU A O 1
ATOM 1591 N N . PHE A 1 205 ? 3.693 28.039 9.602 1.00 37.50 205 PHE A N 1
ATOM 1592 C CA . PHE A 1 205 ? 2.256 27.760 9.466 1.00 37.50 205 PHE A CA 1
ATOM 1593 C C . PHE A 1 205 ? 1.717 26.798 10.550 1.00 37.50 205 PHE A C 1
ATOM 1595 O O . PHE A 1 205 ? 0.525 26.809 10.878 1.00 37.50 205 PHE A O 1
ATOM 1602 N N . ILE A 1 206 ? 2.584 25.967 11.142 1.00 41.91 206 ILE A N 1
ATOM 1603 C CA . ILE A 1 206 ? 2.247 25.075 12.265 1.00 41.91 206 ILE A CA 1
ATOM 1604 C C . ILE A 1 206 ? 2.236 25.854 13.587 1.00 41.91 206 ILE A C 1
ATOM 1606 O O . ILE A 1 206 ? 1.383 25.596 14.437 1.00 41.91 206 ILE A O 1
ATOM 1610 N N . GLU A 1 207 ? 3.135 26.824 13.754 1.00 39.41 207 GLU A N 1
ATOM 1611 C CA . GLU A 1 207 ? 3.222 27.639 14.970 1.00 39.41 207 GLU A CA 1
ATOM 1612 C C . GLU A 1 207 ? 2.048 28.630 15.075 1.00 39.41 207 GLU A C 1
ATOM 1614 O O . GLU A 1 207 ? 1.418 28.736 16.127 1.00 39.41 207 GLU A O 1
ATOM 1619 N N . LEU A 1 208 ? 1.627 29.229 13.954 1.00 37.06 208 LEU A N 1
ATOM 1620 C CA . LEU A 1 208 ? 0.421 30.071 13.874 1.00 37.06 208 LEU A CA 1
ATOM 1621 C C . LEU A 1 208 ? -0.877 29.328 14.248 1.00 37.06 208 LEU A C 1
ATOM 1623 O O . LEU A 1 208 ? -1.775 29.918 14.849 1.00 37.06 208 LEU A O 1
ATOM 1627 N N . ASN A 1 209 ? -0.970 28.024 13.967 1.00 39.53 209 ASN A N 1
ATOM 1628 C CA . ASN A 1 209 ? -2.126 27.202 14.351 1.00 39.53 209 ASN A CA 1
ATOM 1629 C C . ASN A 1 209 ? -2.088 26.719 15.813 1.00 39.53 209 ASN A C 1
ATOM 1631 O O . ASN A 1 209 ? -3.129 26.351 16.354 1.00 39.53 209 ASN A O 1
ATOM 1635 N N . LEU A 1 210 ? -0.919 26.731 16.463 1.00 38.12 210 LEU A N 1
ATOM 1636 C CA . LEU A 1 210 ? -0.795 26.485 17.906 1.00 38.12 210 LEU A CA 1
ATOM 1637 C C . LEU A 1 210 ? -1.177 27.726 18.725 1.00 38.12 210 LEU A C 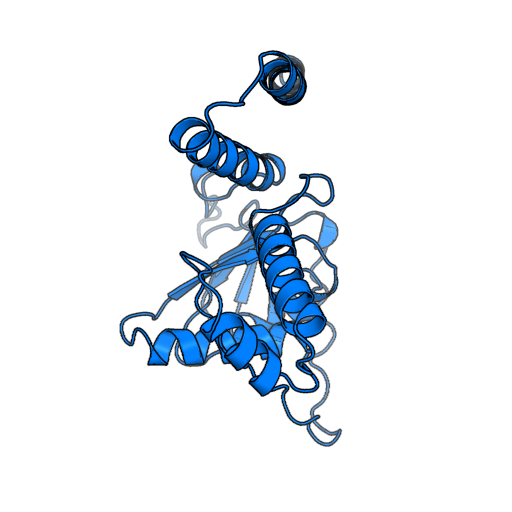1
ATOM 1639 O O . LEU A 1 210 ? -1.732 27.584 19.812 1.00 38.12 210 LEU A O 1
ATOM 1643 N N . VAL A 1 211 ? -0.947 28.929 18.190 1.00 40.06 211 VAL A N 1
ATOM 1644 C CA . VAL A 1 211 ? -1.352 30.195 18.829 1.00 40.06 211 VAL A CA 1
ATOM 1645 C C . VAL A 1 211 ? -2.854 30.466 18.661 1.00 40.06 211 VAL A C 1
ATOM 1647 O O . VAL A 1 211 ? -3.474 31.014 19.563 1.00 40.06 211 VAL A O 1
ATOM 1650 N N . ALA A 1 212 ? -3.476 30.014 17.565 1.00 34.72 212 ALA A N 1
ATOM 1651 C CA . ALA A 1 212 ? -4.923 30.140 17.336 1.00 34.72 212 ALA A CA 1
ATOM 1652 C C . ALA A 1 212 ? -5.793 29.135 18.129 1.00 34.72 212 ALA A C 1
ATOM 1654 O O . ALA A 1 212 ? -7.015 29.121 17.975 1.00 34.72 212 ALA A O 1
ATOM 1655 N N . ALA A 1 213 ? -5.172 28.272 18.941 1.00 35.47 213 ALA A N 1
ATOM 1656 C CA . ALA A 1 213 ? -5.838 27.257 19.758 1.00 35.47 213 ALA A CA 1
ATOM 1657 C C . ALA A 1 213 ? -5.886 27.600 21.264 1.00 35.47 213 ALA A C 1
ATOM 1659 O O . ALA A 1 213 ? -6.235 26.728 22.065 1.00 35.47 213 ALA A O 1
ATOM 1660 N N . TYR A 1 214 ? -5.563 28.846 21.632 1.00 38.00 214 TYR A N 1
ATOM 1661 C CA . TYR A 1 214 ? -5.832 29.429 22.951 1.00 38.00 214 TYR A CA 1
ATOM 1662 C C . TYR A 1 214 ? -6.984 30.432 22.885 1.00 38.00 214 TYR A C 1
ATOM 1664 O O . TYR A 1 214 ? -6.975 31.280 21.966 1.00 38.00 214 TYR A O 1
#

pLDDT: mean 74.31, std 18.11, range [34.72, 95.75]

Foldseek 3Di:
DQQVLQLVLQVLVVVCVVPVVAAEDAEEDECPCSCLPPLNQLCQCVSYPRYGYFKYFYADNPLDDFPVNVVVVVLVVQVVVCVVVVDDDDDLVSSQVSVVPDPDPPDDDDDGDGDDPPPPDDPDPDRPDPPPSVVAGMWGDDPSDIDRQVCDADPVRHRPDDPVRDADSNRSSVVRVVVVVVVCVVDPPPDDVVNVVVVVVVVVVVVVVVVVVD

Organism: Mytilus galloprovincialis (NCBI:txid29158)